Protein AF-A0A7S0NSN0-F1 (afdb_monomer_lite)

Sequence (249 aa):
QALAGVMRSRCTTFVLLLLLPIRAASKHAHNNSKVYLTFETCGGLTNQRIAIVQGLMAASVMHVTAVLPQLNLNGVQRPQEDYREDRSSLVGFSTFYEREAVGAELALLGVHVASVDEERRLGTYPRQPIVIRGKQRSSRWYKQIVAQSLENRSSSPAEAKQPLVLAADCAFLALDMRGDPRLRELFWKVDGTLSSVAPSIREQAAEAVSRLAELSRARGVADGHFNALHVRVESDWVEHCRKWEGGPP

Foldseek 3Di:
DDDDDDDDDDDDDPPPPPPDPPPPPPPPPPLPAAEEEEEEAAAFPVLRLLLQLLSLLLCQLQLHAYEGYWDALARQFDVVVVRDTDRPRTDDPLQWADVVQLQVLCVVVVRHYDDPVRVVVVVPDDEDEDEQPPDADESVVSNVVSVVQLVPQDPPPVSSRHHHYYYYYGSRNRHDCPPPVVSVVSSVSSSVSRVRTHPVVVVVVVVVLVVQLVVCCVVVVDNSDDPDDDDGSHVVVVVVVVVVVPDDD

Secondary structure (DSSP, 8-state):
----------------------------------EEEEEE--SSHHHHHHHHHHHHHHHHHHT-EEEPPPEETT--EEGGGTTEE--TTEE-GGGTB-HHHHHHHHHHTT--B--HHHHHHHTTSPEEEE--TT--B-HHHHHHHHHHHHHTS-S-HHHHTSPEEEEEEE-TT-B--TT-HHHHHHHHHHHHHTT-B-HHHHHHHHHHHHHHHHHHHHHTSSSS--S-------HHHHHHHHHHHTS--

Radius of gyration: 26.72 Å; chains: 1; bounding box: 58×83×83 Å

Organism: NCBI:txid127549

pLDDT: mean 85.29, std 18.41, range [31.28, 98.69]

Structure (mmCIF, N/CA/C/O backbone):
data_AF-A0A7S0NSN0-F1
#
_entry.id   AF-A0A7S0NSN0-F1
#
loop_
_atom_site.group_PDB
_atom_site.id
_atom_site.type_symbol
_atom_site.label_atom_id
_atom_site.label_alt_id
_atom_site.label_comp_id
_atom_site.label_asym_id
_atom_site.label_entity_id
_atom_site.label_seq_id
_atom_site.pdbx_PDB_ins_code
_atom_site.Cartn_x
_atom_site.Cartn_y
_atom_site.Cartn_z
_atom_site.occupancy
_atom_site.B_iso_or_equiv
_atom_site.auth_seq_id
_atom_site.auth_comp_id
_atom_site.auth_asym_id
_atom_site.auth_atom_id
_atom_site.pdbx_PDB_model_num
ATOM 1 N N . GLN A 1 1 ? 9.034 -67.431 33.801 1.00 44.72 1 GLN A N 1
ATOM 2 C CA . GLN A 1 1 ? 9.271 -66.375 34.805 1.00 44.72 1 GLN A CA 1
ATOM 3 C C . GLN A 1 1 ? 8.199 -65.317 34.616 1.00 44.72 1 GLN A C 1
ATOM 5 O O . GLN A 1 1 ? 8.302 -64.482 33.731 1.00 44.72 1 GLN A O 1
ATOM 10 N N . ALA A 1 2 ? 7.112 -65.458 35.366 1.00 44.50 2 ALA A N 1
ATOM 11 C CA . ALA A 1 2 ? 6.100 -64.427 35.534 1.00 44.50 2 ALA A CA 1
ATOM 12 C C . ALA A 1 2 ? 6.440 -63.651 36.808 1.00 44.50 2 ALA A C 1
ATOM 14 O O . ALA A 1 2 ? 7.004 -64.253 37.719 1.00 44.50 2 ALA A O 1
ATOM 15 N N . LEU A 1 3 ? 6.064 -62.376 36.877 1.00 40.94 3 LEU A N 1
ATOM 16 C CA . LEU A 1 3 ? 5.457 -61.775 38.066 1.00 40.94 3 LEU A CA 1
ATOM 17 C C . LEU A 1 3 ? 4.902 -60.394 37.703 1.00 40.94 3 LEU A C 1
ATOM 19 O O . LEU A 1 3 ? 5.629 -59.468 37.354 1.00 40.94 3 LEU A O 1
ATOM 23 N N . ALA A 1 4 ? 3.579 -60.298 37.789 1.00 41.59 4 ALA A N 1
ATOM 24 C CA . ALA A 1 4 ? 2.854 -59.050 37.903 1.00 41.59 4 ALA A CA 1
ATOM 25 C C . ALA A 1 4 ? 3.203 -58.383 39.245 1.00 41.59 4 ALA A C 1
ATOM 27 O O . ALA A 1 4 ? 3.246 -59.052 40.277 1.00 41.59 4 ALA A O 1
ATOM 28 N N . GLY A 1 5 ? 3.421 -57.068 39.228 1.00 33.84 5 GLY A N 1
ATOM 29 C CA . GLY A 1 5 ? 3.666 -56.254 40.415 1.00 33.84 5 GLY A CA 1
ATOM 30 C C . GLY A 1 5 ? 2.680 -55.095 40.478 1.00 33.84 5 GLY A C 1
ATOM 31 O O . GLY A 1 5 ? 2.814 -54.111 39.759 1.00 33.84 5 GLY A O 1
ATOM 32 N N . VAL A 1 6 ? 1.681 -55.232 41.346 1.00 41.53 6 VAL A N 1
ATOM 33 C CA . VAL A 1 6 ? 0.768 -54.167 41.766 1.00 41.53 6 VAL A CA 1
ATOM 34 C C . VAL A 1 6 ? 1.522 -53.236 42.717 1.00 41.53 6 VAL A C 1
ATOM 36 O O . VAL A 1 6 ? 1.954 -53.677 43.778 1.00 41.53 6 VAL A O 1
ATOM 39 N N . MET A 1 7 ? 1.611 -51.943 42.397 1.00 31.28 7 MET A N 1
ATOM 40 C CA . MET A 1 7 ? 1.871 -50.899 43.393 1.00 31.28 7 MET A CA 1
ATOM 41 C C . MET A 1 7 ? 0.627 -50.030 43.552 1.00 31.28 7 MET A C 1
ATOM 43 O O . MET A 1 7 ? 0.244 -49.270 42.666 1.00 31.28 7 MET A O 1
ATOM 47 N N . ARG A 1 8 ? -0.004 -50.153 44.722 1.00 39.78 8 ARG A N 1
ATOM 48 C CA . ARG A 1 8 ? -0.932 -49.160 45.261 1.00 39.78 8 ARG A CA 1
ATOM 49 C C . ARG A 1 8 ? -0.105 -48.112 46.002 1.00 39.78 8 ARG A C 1
ATOM 51 O O . ARG A 1 8 ? 0.614 -48.470 46.928 1.00 39.78 8 ARG A O 1
ATOM 58 N N . SER A 1 9 ? -0.285 -46.837 45.673 1.00 38.31 9 SER A N 1
ATOM 59 C CA . SER A 1 9 ? 0.009 -45.745 46.602 1.00 38.31 9 SER A CA 1
ATOM 60 C C . SER A 1 9 ? -1.194 -44.813 46.675 1.00 38.31 9 SER A C 1
ATOM 62 O O . SER A 1 9 ? -1.677 -44.298 45.668 1.00 38.31 9 SER A O 1
ATOM 64 N N . ARG A 1 10 ? -1.713 -44.678 47.895 1.00 45.38 10 ARG A N 1
ATOM 65 C CA . ARG A 1 10 ? -2.789 -43.772 48.284 1.00 45.38 10 ARG A CA 1
ATOM 66 C C . ARG A 1 10 ? -2.165 -42.403 48.547 1.00 45.38 10 ARG A C 1
ATOM 68 O O . ARG A 1 10 ? -1.729 -42.145 49.662 1.00 45.38 10 ARG A O 1
ATOM 75 N N . CYS A 1 11 ? -2.152 -41.535 47.542 1.00 32.41 11 CYS A N 1
ATOM 76 C CA . CYS A 1 11 ? -2.016 -40.099 47.764 1.00 32.41 11 CYS A CA 1
ATOM 77 C C . CYS A 1 11 ? -3.374 -39.448 47.527 1.00 32.41 11 CYS A C 1
ATOM 79 O O . CYS A 1 11 ? -3.850 -39.326 46.403 1.00 32.41 11 CYS A O 1
ATOM 81 N N . THR A 1 12 ? -4.000 -39.082 48.637 1.00 38.44 12 THR A N 1
ATOM 82 C CA . THR A 1 12 ? -5.187 -38.245 48.750 1.00 38.44 12 THR A CA 1
ATOM 83 C C . THR A 1 12 ? -4.982 -36.949 47.965 1.00 38.44 12 THR A C 1
ATOM 85 O O . THR A 1 12 ? -4.299 -36.036 48.423 1.00 38.44 12 THR A O 1
ATOM 88 N N . THR A 1 13 ? -5.556 -36.853 46.769 1.00 36.34 13 THR A N 1
ATOM 89 C CA . THR A 1 13 ? -5.660 -35.582 46.051 1.00 36.34 13 THR A CA 1
ATOM 90 C C . THR A 1 13 ? -6.786 -34.775 46.689 1.00 36.34 13 THR A C 1
ATOM 92 O O . THR A 1 13 ? -7.963 -35.043 46.463 1.00 36.34 13 THR A O 1
ATOM 95 N N . PHE A 1 14 ? -6.427 -33.787 47.508 1.00 31.94 14 PHE A N 1
ATOM 96 C CA . PHE A 1 14 ? -7.332 -32.696 47.850 1.00 31.94 14 PHE A CA 1
ATOM 97 C C . PHE A 1 14 ? -7.618 -31.904 46.569 1.00 31.94 14 PHE A C 1
ATOM 99 O O . PHE A 1 14 ? -6.788 -31.124 46.106 1.00 31.94 14 PHE A O 1
ATOM 106 N N . VAL A 1 15 ? -8.792 -32.117 45.976 1.00 37.25 15 VAL A N 1
ATOM 107 C CA . VAL A 1 15 ? -9.339 -31.217 44.957 1.00 37.25 15 VAL A CA 1
ATOM 108 C C . VAL A 1 15 ? -9.882 -30.000 45.699 1.00 37.25 15 VAL A C 1
ATOM 110 O O . VAL A 1 15 ? -11.030 -29.974 46.138 1.00 37.25 15 VAL A O 1
ATOM 113 N N . LEU A 1 16 ? -9.027 -28.997 45.888 1.00 34.97 16 LEU A N 1
ATOM 114 C CA . LEU A 1 16 ? -9.455 -27.673 46.315 1.00 34.97 16 LEU A CA 1
ATOM 115 C C . LEU A 1 16 ? -10.151 -27.011 45.115 1.00 34.97 16 LEU A C 1
ATOM 117 O O . LEU A 1 16 ? -9.515 -26.372 44.278 1.00 34.97 16 LEU A O 1
ATOM 121 N N . LEU A 1 17 ? -11.465 -27.212 45.007 1.00 38.28 17 LEU A N 1
ATOM 122 C CA . LEU A 1 17 ? -12.347 -26.418 44.153 1.00 38.28 17 LEU A CA 1
ATOM 123 C C . LEU A 1 17 ? -12.369 -24.989 44.709 1.00 38.28 17 LEU A C 1
ATOM 125 O O . LEU A 1 17 ? -13.238 -24.613 45.493 1.00 38.28 17 LEU A O 1
ATOM 129 N N . LEU A 1 18 ? -11.373 -24.192 44.323 1.00 40.16 18 LEU A N 1
ATOM 130 C CA . LEU A 1 18 ? -11.449 -22.744 44.430 1.00 40.16 18 LEU A CA 1
ATOM 131 C C . LEU A 1 18 ? -12.596 -22.297 43.523 1.00 40.16 18 LEU A C 1
ATOM 133 O O . LEU A 1 18 ? -12.444 -22.184 42.307 1.00 40.16 18 LEU A O 1
ATOM 137 N N . LEU A 1 19 ? -13.753 -22.066 44.142 1.00 43.38 19 LEU A N 1
ATOM 138 C CA . LEU A 1 19 ? -14.844 -21.264 43.607 1.00 43.38 19 LEU A CA 1
ATOM 139 C C . LEU A 1 19 ? -14.322 -19.835 43.424 1.00 43.38 19 LEU A C 1
ATOM 141 O O . LEU A 1 19 ? -14.598 -18.936 44.215 1.00 43.38 19 LEU A O 1
ATOM 145 N N . LEU A 1 20 ? -13.506 -19.631 42.391 1.00 44.28 20 LEU A N 1
ATOM 146 C CA . LEU A 1 20 ? -13.263 -18.300 41.867 1.00 44.28 20 LEU A CA 1
ATOM 147 C C . LEU A 1 20 ? -14.630 -17.749 41.453 1.00 44.28 20 LEU A C 1
ATOM 149 O O . LEU A 1 20 ? -15.397 -18.476 40.812 1.00 44.28 20 LEU A O 1
ATOM 153 N N . PRO A 1 21 ? -14.967 -16.499 41.814 1.00 43.16 21 PRO A N 1
ATOM 154 C CA . PRO A 1 21 ? -16.195 -15.891 41.348 1.00 43.16 21 PRO A CA 1
ATOM 155 C C . PRO A 1 21 ? -16.172 -15.958 39.827 1.00 43.16 21 PRO A C 1
ATOM 157 O O . PRO A 1 21 ? -15.306 -15.366 39.177 1.00 43.16 21 PRO A O 1
ATOM 160 N N . ILE A 1 22 ? -17.111 -16.724 39.272 1.00 46.19 22 ILE A N 1
ATOM 161 C CA . ILE A 1 22 ? -17.448 -16.695 37.859 1.00 46.19 22 ILE A CA 1
ATOM 162 C C . ILE A 1 22 ? -17.851 -15.245 37.616 1.00 46.19 22 ILE A C 1
ATOM 164 O O . ILE A 1 22 ? -18.975 -14.846 37.916 1.00 46.19 22 ILE A O 1
ATOM 168 N N . ARG A 1 23 ? -16.901 -14.419 37.159 1.00 48.41 23 ARG A N 1
ATOM 169 C CA . ARG A 1 23 ? -17.218 -13.111 36.599 1.00 48.41 23 ARG A CA 1
ATOM 170 C C . ARG A 1 23 ? -18.197 -13.430 35.491 1.00 48.41 23 ARG A C 1
ATOM 172 O O . ARG A 1 23 ? -17.809 -14.048 34.501 1.00 48.41 23 ARG A O 1
ATOM 179 N N . ALA A 1 24 ? -19.467 -13.101 35.721 1.00 46.38 24 ALA A N 1
ATOM 180 C CA . ALA A 1 24 ? -20.498 -13.182 34.714 1.00 46.38 24 ALA A CA 1
ATOM 181 C C . ALA A 1 24 ? -19.900 -12.548 33.462 1.00 46.38 24 ALA A C 1
ATOM 183 O O . ALA A 1 24 ? -19.530 -11.372 33.486 1.00 46.38 24 ALA A O 1
ATOM 184 N N . ALA A 1 25 ? -19.691 -13.365 32.429 1.00 48.38 25 ALA A N 1
ATOM 185 C CA . ALA A 1 25 ? -19.276 -12.887 31.131 1.00 48.38 25 ALA A CA 1
ATOM 186 C C . ALA A 1 25 ? -20.368 -11.911 30.715 1.00 48.38 25 ALA A C 1
ATOM 188 O O . ALA A 1 25 ? -21.471 -12.320 30.345 1.00 48.38 25 ALA A O 1
ATOM 189 N N . SER A 1 26 ? -20.093 -10.621 30.918 1.00 45.88 26 SER A N 1
ATOM 190 C CA . SER A 1 26 ? -20.932 -9.540 30.448 1.00 45.88 26 SER A CA 1
ATOM 191 C C . SER A 1 26 ? -21.201 -9.869 28.993 1.00 45.88 26 SER A C 1
ATOM 193 O O . SER A 1 26 ? -20.262 -9.984 28.201 1.00 45.88 26 SER A O 1
ATOM 195 N N . LYS A 1 27 ? -22.469 -10.134 28.664 1.00 46.06 27 LYS A N 1
ATOM 196 C CA . LYS A 1 27 ? -22.932 -10.199 27.284 1.00 46.06 27 LYS A CA 1
ATOM 197 C C . LYS A 1 27 ? -22.717 -8.795 26.739 1.00 46.06 27 LYS A C 1
ATOM 199 O O . LYS A 1 27 ? -23.628 -7.973 26.764 1.00 46.06 27 LYS A O 1
ATOM 204 N N . HIS A 1 28 ? -21.484 -8.500 26.333 1.00 47.22 28 HIS A N 1
ATOM 205 C CA . HIS A 1 28 ? -21.154 -7.318 25.576 1.00 47.22 28 HIS A CA 1
ATOM 206 C C . HIS A 1 28 ? -22.020 -7.418 24.335 1.00 47.22 28 HIS A C 1
ATOM 208 O O . HIS A 1 28 ? -21.770 -8.252 23.465 1.00 47.22 28 HIS A O 1
ATOM 214 N N . ALA A 1 29 ? -23.097 -6.630 24.315 1.00 47.97 29 ALA A N 1
ATOM 215 C CA . ALA A 1 29 ? -23.833 -6.344 23.105 1.00 47.97 29 ALA A CA 1
ATOM 216 C C . ALA A 1 29 ? -22.767 -6.051 22.055 1.00 47.97 29 ALA A C 1
ATOM 218 O O . ALA A 1 29 ? -21.954 -5.145 22.251 1.00 47.97 29 ALA A O 1
ATOM 219 N N . HIS A 1 30 ? -22.675 -6.925 21.052 1.00 48.41 30 HIS A N 1
ATOM 220 C CA . HIS A 1 30 ? -21.640 -6.863 20.038 1.00 48.41 30 HIS A CA 1
ATOM 221 C C . HIS A 1 30 ? -21.883 -5.552 19.299 1.00 48.41 30 HIS A C 1
ATOM 223 O O . HIS A 1 30 ? -22.789 -5.429 18.477 1.00 48.41 30 HIS A O 1
ATOM 229 N N . ASN A 1 31 ? -21.182 -4.513 19.740 1.00 55.81 31 ASN A N 1
ATOM 230 C CA . ASN A 1 31 ? -21.326 -3.188 19.197 1.00 55.81 31 ASN A CA 1
ATOM 231 C C . ASN A 1 31 ? -20.727 -3.295 17.796 1.00 55.81 31 ASN A C 1
ATOM 233 O O . ASN A 1 31 ? -19.522 -3.490 17.660 1.00 55.81 31 ASN A O 1
ATOM 237 N N . ASN A 1 32 ? -21.580 -3.269 16.769 1.00 68.75 32 ASN A N 1
ATOM 238 C CA . ASN A 1 32 ? -21.234 -3.461 15.352 1.00 68.75 32 ASN A CA 1
ATOM 239 C C . ASN A 1 32 ? -20.363 -2.320 14.782 1.00 68.75 32 ASN A C 1
ATOM 241 O O . ASN A 1 32 ? -20.400 -2.021 13.586 1.00 68.75 32 ASN A O 1
ATOM 245 N N . SER A 1 33 ? -19.609 -1.628 15.629 1.00 80.88 33 SER A N 1
ATOM 246 C CA . SER A 1 33 ? -18.742 -0.529 15.248 1.00 80.88 33 SER A CA 1
ATOM 247 C C . SER A 1 33 ? -17.609 -1.086 14.396 1.00 80.88 33 SER A C 1
ATOM 249 O O . SER A 1 33 ? -16.730 -1.797 14.881 1.00 80.88 33 SER A O 1
ATOM 251 N N . LYS A 1 34 ? -17.639 -0.764 13.102 1.00 95.00 34 LYS A N 1
ATOM 252 C CA . LYS A 1 34 ? -16.575 -1.135 12.171 1.00 95.00 34 LYS A CA 1
ATOM 253 C C . LYS A 1 34 ? -15.244 -0.529 12.627 1.00 95.00 34 LYS A C 1
ATOM 255 O O . LYS A 1 34 ? -15.184 0.647 13.000 1.00 95.00 34 LYS A O 1
ATOM 260 N N . VAL A 1 35 ? -14.184 -1.326 12.553 1.00 97.19 35 VAL A N 1
ATOM 261 C CA . VAL A 1 35 ? -12.809 -0.887 12.803 1.00 97.19 35 VAL A CA 1
ATOM 262 C C . VAL A 1 35 ? -12.065 -0.845 11.474 1.00 97.19 35 VAL A C 1
ATOM 264 O O . VAL A 1 35 ? -12.181 -1.768 10.663 1.00 97.19 35 VAL A O 1
ATOM 267 N N . TYR A 1 36 ? -11.302 0.223 11.269 1.00 98.38 36 TYR A N 1
ATOM 268 C CA . TYR A 1 36 ? -10.496 0.446 10.080 1.00 98.38 36 TYR A CA 1
ATOM 269 C C . TYR A 1 36 ? -9.025 0.613 10.445 1.00 98.38 36 TYR A C 1
ATOM 271 O O . TYR A 1 36 ? -8.704 1.185 11.488 1.00 98.38 36 TYR A O 1
ATOM 279 N N . LEU A 1 37 ? -8.145 0.153 9.559 1.00 98.56 37 LEU A N 1
ATOM 280 C CA . LEU A 1 37 ? -6.712 0.412 9.611 1.00 98.56 37 LEU A CA 1
ATOM 281 C C . LEU A 1 37 ? -6.311 1.258 8.401 1.00 98.56 37 LEU A C 1
ATOM 283 O O . LEU A 1 37 ? -6.381 0.788 7.267 1.00 98.56 37 LEU A O 1
ATOM 287 N N . THR A 1 38 ? -5.858 2.484 8.645 1.00 98.44 38 THR A N 1
ATOM 288 C CA . THR A 1 38 ? -5.088 3.264 7.668 1.00 98.44 38 THR A CA 1
ATOM 289 C C . THR A 1 38 ? -3.607 3.079 7.975 1.00 98.44 38 THR A C 1
ATOM 291 O O . THR A 1 38 ? -3.239 3.013 9.147 1.00 98.44 38 THR A O 1
ATOM 294 N N . PHE A 1 39 ? -2.752 3.044 6.963 1.00 98.31 39 PHE A N 1
ATOM 295 C CA . PHE A 1 39 ? -1.305 2.969 7.151 1.00 98.31 39 PHE A CA 1
ATOM 296 C C . PHE A 1 39 ? -0.583 3.751 6.057 1.00 98.31 39 PHE A C 1
ATOM 298 O O . PHE A 1 39 ? -1.154 4.020 4.999 1.00 98.31 39 PHE A O 1
ATOM 305 N N . GLU A 1 40 ? 0.662 4.132 6.311 1.00 96.94 40 GLU A N 1
ATOM 306 C CA . GLU A 1 40 ? 1.493 4.829 5.334 1.00 96.94 40 GLU A CA 1
ATOM 307 C C . GLU A 1 40 ? 2.436 3.862 4.608 1.00 96.94 40 GLU A C 1
ATOM 309 O O . GLU A 1 40 ? 2.791 2.787 5.105 1.00 96.94 40 GLU A O 1
ATOM 314 N N . THR A 1 41 ? 2.893 4.278 3.430 1.00 96.56 41 THR A N 1
ATOM 315 C CA . THR A 1 41 ? 4.059 3.707 2.756 1.00 96.56 41 THR A CA 1
ATOM 316 C C . THR A 1 41 ? 5.275 4.616 2.944 1.00 96.56 41 THR A C 1
ATOM 318 O O . THR A 1 41 ? 5.138 5.815 3.222 1.00 96.56 41 THR A O 1
ATOM 321 N N . CYS A 1 42 ? 6.467 4.033 2.813 1.00 94.50 42 CYS A N 1
ATOM 322 C CA . CYS A 1 42 ? 7.743 4.732 2.896 1.00 94.50 42 CYS A CA 1
ATOM 323 C C . CYS A 1 42 ? 8.778 4.087 1.959 1.00 94.50 42 CYS A C 1
ATOM 325 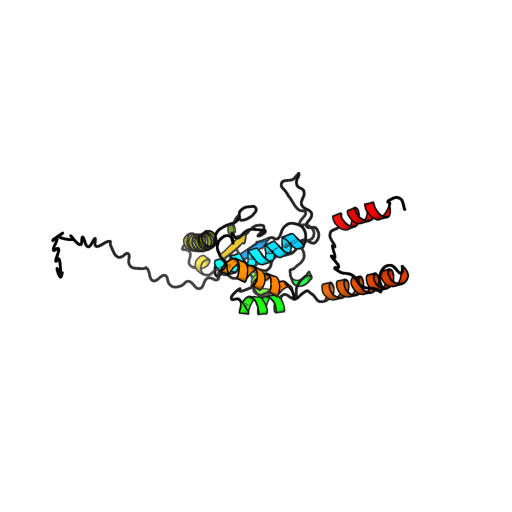O O . CYS A 1 42 ? 8.678 2.901 1.623 1.00 94.50 42 CYS A O 1
ATOM 327 N N . GLY A 1 43 ? 9.767 4.872 1.550 1.00 92.44 43 GLY A N 1
ATOM 328 C CA . GLY A 1 43 ? 10.866 4.504 0.667 1.00 92.44 43 GLY A CA 1
ATOM 329 C C . GLY A 1 43 ? 10.488 4.469 -0.814 1.00 92.44 43 GLY A C 1
ATOM 330 O O . GLY A 1 43 ? 9.396 4.870 -1.219 1.00 92.44 43 GLY A O 1
ATOM 331 N N . GLY A 1 44 ? 11.404 3.951 -1.638 1.00 91.25 44 GLY A N 1
ATOM 332 C CA . GLY A 1 44 ? 11.159 3.708 -3.065 1.00 91.25 44 GLY A CA 1
ATOM 333 C C . GLY A 1 44 ? 10.030 2.698 -3.308 1.00 91.25 44 GLY A C 1
ATOM 334 O O . GLY A 1 44 ? 9.566 2.031 -2.379 1.00 91.25 44 GLY A O 1
ATOM 335 N N . LEU A 1 45 ? 9.593 2.550 -4.562 1.00 91.06 45 LEU A N 1
ATOM 336 C CA . LEU A 1 45 ? 8.384 1.779 -4.903 1.00 91.06 45 LEU A CA 1
ATOM 337 C C . LEU A 1 45 ? 8.398 0.335 -4.376 1.00 91.06 45 LEU A C 1
ATOM 339 O O . LEU A 1 45 ? 7.376 -0.152 -3.892 1.00 91.06 45 LEU A O 1
ATOM 343 N N . THR A 1 46 ? 9.555 -0.329 -4.380 1.00 92.00 46 THR A N 1
ATOM 344 C CA . THR A 1 46 ? 9.715 -1.675 -3.805 1.00 92.00 46 THR A CA 1
ATOM 345 C C . THR A 1 46 ? 9.412 -1.707 -2.304 1.00 92.00 46 THR A C 1
ATOM 347 O O . THR A 1 46 ? 8.690 -2.589 -1.835 1.00 92.00 46 THR A O 1
ATOM 350 N N . ASN A 1 47 ? 9.904 -0.726 -1.542 1.00 94.56 47 ASN A N 1
ATOM 351 C CA . ASN A 1 47 ? 9.626 -0.629 -0.107 1.00 94.56 47 ASN A CA 1
ATOM 352 C C . ASN A 1 47 ? 8.152 -0.299 0.143 1.00 94.56 47 ASN A C 1
ATOM 354 O O . ASN A 1 47 ? 7.538 -0.873 1.043 1.00 94.56 47 ASN A O 1
ATOM 358 N N . GLN A 1 48 ? 7.554 0.550 -0.695 1.00 95.88 48 GLN A N 1
ATOM 359 C CA . GLN A 1 48 ? 6.127 0.854 -0.612 1.00 95.88 48 GLN A CA 1
ATOM 360 C C . GLN A 1 48 ? 5.257 -0.370 -0.905 1.00 95.88 48 GLN A C 1
ATOM 362 O O . GLN A 1 48 ? 4.281 -0.588 -0.193 1.00 95.88 48 GLN A O 1
ATOM 367 N N . ARG A 1 49 ?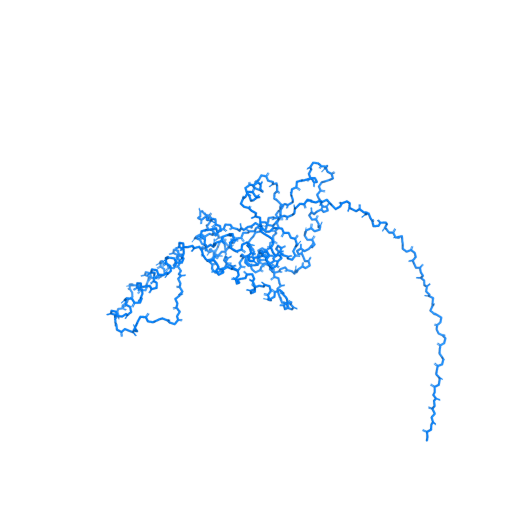 5.626 -1.215 -1.878 1.00 96.94 49 ARG A N 1
ATOM 368 C CA . ARG A 1 49 ? 4.946 -2.497 -2.134 1.00 96.94 49 ARG A CA 1
ATOM 369 C C . ARG A 1 49 ? 5.016 -3.413 -0.914 1.00 96.94 49 ARG A C 1
ATOM 371 O O . ARG A 1 49 ? 3.986 -3.921 -0.480 1.00 96.94 49 ARG A O 1
ATOM 378 N N . ILE A 1 50 ? 6.191 -3.556 -0.298 1.00 97.31 50 ILE A N 1
ATOM 379 C CA . ILE A 1 50 ? 6.341 -4.332 0.946 1.00 97.31 50 ILE A CA 1
ATOM 380 C C . ILE A 1 50 ? 5.479 -3.735 2.068 1.00 97.31 50 ILE A C 1
ATOM 382 O O . ILE A 1 50 ? 4.834 -4.485 2.799 1.00 97.31 50 ILE A O 1
ATOM 386 N N . ALA A 1 51 ? 5.425 -2.406 2.197 1.00 97.75 51 ALA A N 1
ATOM 387 C CA . ALA A 1 51 ? 4.568 -1.733 3.171 1.00 97.75 51 ALA A CA 1
ATOM 388 C C . ALA A 1 51 ? 3.073 -1.986 2.904 1.00 97.75 51 ALA A C 1
ATOM 390 O O . ALA A 1 51 ? 2.338 -2.250 3.851 1.00 97.75 51 ALA A O 1
ATOM 391 N N . ILE A 1 52 ? 2.628 -1.983 1.641 1.00 98.50 52 ILE A N 1
ATOM 392 C CA . ILE A 1 52 ? 1.257 -2.355 1.251 1.00 98.50 52 ILE A CA 1
ATOM 393 C C . ILE A 1 52 ? 0.944 -3.778 1.705 1.00 98.50 52 ILE A C 1
ATOM 395 O O . ILE A 1 52 ? -0.031 -3.984 2.426 1.00 98.50 52 ILE A O 1
ATOM 399 N N . VAL A 1 53 ? 1.792 -4.744 1.345 1.00 98.56 53 VAL A N 1
ATOM 400 C CA . VAL A 1 53 ? 1.594 -6.153 1.712 1.00 98.56 53 VAL A CA 1
ATOM 401 C C . VAL A 1 53 ? 1.513 -6.309 3.232 1.00 98.56 53 VAL A C 1
ATOM 403 O O . VAL A 1 53 ? 0.557 -6.878 3.754 1.00 98.56 53 VAL A O 1
ATOM 406 N N . GLN A 1 54 ? 2.472 -5.746 3.964 1.00 98.25 54 GLN A N 1
ATOM 407 C CA . GLN A 1 54 ? 2.538 -5.837 5.424 1.00 98.25 54 GLN A CA 1
ATOM 408 C C . GLN A 1 54 ? 1.368 -5.121 6.121 1.00 98.25 54 GLN A C 1
ATOM 410 O O . GLN A 1 54 ? 0.832 -5.644 7.098 1.00 98.25 54 GLN A O 1
ATOM 415 N N . GLY A 1 55 ? 0.928 -3.966 5.614 1.00 98.38 55 GLY A N 1
ATOM 416 C CA . GLY A 1 55 ? -0.231 -3.239 6.137 1.00 98.38 55 GLY A CA 1
ATOM 417 C C . GLY A 1 55 ? -1.544 -4.000 5.933 1.00 98.38 55 GLY A C 1
ATOM 418 O O . GLY A 1 55 ? -2.353 -4.105 6.857 1.00 98.38 55 GLY A O 1
ATOM 419 N N . LEU A 1 56 ? -1.723 -4.622 4.764 1.00 98.69 56 LEU A N 1
ATOM 420 C CA . LEU A 1 56 ? -2.862 -5.501 4.474 1.00 98.69 56 LEU A CA 1
ATOM 421 C C . LEU A 1 56 ? -2.859 -6.760 5.352 1.00 98.69 56 LEU A C 1
ATOM 423 O O . LEU A 1 56 ? -3.896 -7.153 5.890 1.00 98.69 56 LEU A O 1
ATOM 427 N N . MET A 1 57 ? -1.689 -7.364 5.564 1.00 98.56 57 MET A N 1
ATOM 428 C CA . MET A 1 57 ? -1.539 -8.486 6.492 1.00 98.56 57 MET A CA 1
ATOM 429 C C . MET A 1 57 ? -1.855 -8.085 7.936 1.00 98.56 57 MET A C 1
ATOM 431 O O . MET A 1 57 ? -2.535 -8.833 8.640 1.00 98.56 57 MET A O 1
ATOM 435 N N . ALA A 1 58 ? -1.400 -6.911 8.384 1.00 98.25 58 ALA A N 1
ATOM 436 C CA . ALA A 1 58 ? -1.727 -6.391 9.707 1.00 98.25 58 ALA A CA 1
ATOM 437 C C . ALA A 1 58 ? -3.246 -6.223 9.869 1.00 98.25 58 ALA A C 1
ATOM 439 O O . ALA A 1 58 ? -3.804 -6.714 10.851 1.00 98.25 58 ALA A O 1
ATOM 440 N N . ALA A 1 59 ? -3.932 -5.642 8.877 1.00 98.44 59 ALA A N 1
ATOM 441 C CA . ALA A 1 59 ? -5.393 -5.529 8.884 1.00 98.44 59 ALA A CA 1
ATOM 442 C C . ALA A 1 59 ? -6.088 -6.900 8.983 1.00 98.44 59 ALA A C 1
ATOM 444 O O . ALA A 1 59 ? -7.014 -7.070 9.780 1.00 98.44 59 ALA A O 1
ATOM 445 N N . SER A 1 60 ? -5.594 -7.897 8.241 1.00 98.12 60 SER A N 1
ATOM 446 C CA . SER A 1 60 ? -6.090 -9.279 8.298 1.00 98.12 60 SER A CA 1
ATOM 447 C C . SER A 1 60 ? -5.937 -9.896 9.693 1.00 98.12 60 SER A C 1
ATOM 449 O O . SER A 1 60 ? -6.898 -10.416 10.258 1.00 98.12 60 SER A O 1
ATOM 451 N N . VAL A 1 61 ? -4.752 -9.771 10.301 1.00 97.94 61 VAL A N 1
ATOM 452 C CA . VAL A 1 61 ? -4.461 -10.269 11.658 1.00 97.94 61 VAL A CA 1
ATOM 453 C C . VAL A 1 61 ? -5.328 -9.592 12.724 1.00 97.94 61 VAL A C 1
ATOM 455 O O . VAL A 1 61 ? -5.701 -10.224 13.718 1.00 97.94 61 VAL A O 1
ATOM 458 N N . MET A 1 62 ? -5.627 -8.309 12.525 1.00 97.50 62 MET A N 1
ATOM 459 C CA . MET A 1 62 ? -6.491 -7.500 13.384 1.00 97.50 62 MET A CA 1
ATOM 460 C C . MET A 1 62 ? -7.983 -7.796 13.176 1.00 97.50 62 MET A C 1
ATOM 462 O O . MET A 1 62 ? -8.781 -7.411 14.027 1.00 97.50 62 MET A O 1
ATOM 466 N N . HIS A 1 63 ? -8.355 -8.477 12.085 1.00 97.19 63 HIS A N 1
ATOM 467 C CA . HIS A 1 63 ? -9.736 -8.642 11.622 1.00 97.19 63 HIS A CA 1
ATOM 468 C C . HIS A 1 63 ? -10.459 -7.298 11.422 1.00 97.19 63 HIS A C 1
ATOM 470 O O . HIS A 1 63 ? -11.602 -7.117 11.842 1.00 97.19 63 HIS A O 1
ATOM 476 N N . VAL A 1 64 ? -9.776 -6.339 10.791 1.00 97.81 64 VAL A N 1
ATOM 477 C CA . VAL A 1 64 ? -10.294 -4.987 10.523 1.00 97.81 64 VAL A CA 1
ATOM 478 C C . VAL A 1 64 ? -10.270 -4.684 9.029 1.00 97.81 64 VAL A C 1
ATOM 480 O O . VAL A 1 64 ? -9.622 -5.381 8.250 1.00 97.81 64 VAL A O 1
ATOM 483 N N . THR A 1 65 ? -10.980 -3.636 8.617 1.00 98.44 65 THR A N 1
ATOM 484 C CA . THR A 1 65 ? -11.004 -3.217 7.208 1.00 98.44 65 THR A CA 1
ATOM 485 C C . THR A 1 65 ? -9.804 -2.320 6.908 1.00 98.44 65 THR A C 1
ATOM 487 O O . THR A 1 65 ? -9.616 -1.293 7.559 1.00 98.44 65 THR A O 1
ATOM 490 N N . ALA A 1 66 ? -8.981 -2.683 5.930 1.00 98.56 66 ALA A N 1
ATOM 491 C CA . ALA A 1 66 ? -7.857 -1.862 5.497 1.00 98.56 66 ALA A CA 1
ATOM 492 C C . ALA A 1 66 ? -8.332 -0.689 4.631 1.00 98.56 66 ALA A C 1
ATOM 494 O O . ALA A 1 66 ? -9.212 -0.839 3.786 1.00 98.56 66 ALA A O 1
ATOM 495 N N . VAL A 1 67 ? -7.707 0.470 4.787 1.00 98.44 67 VAL A N 1
ATOM 496 C CA . VAL A 1 67 ? -7.787 1.568 3.821 1.00 98.44 67 VAL A CA 1
ATOM 497 C C . VAL A 1 67 ? -6.502 1.541 3.008 1.00 98.44 67 VAL A C 1
ATOM 499 O O . VAL A 1 67 ? -5.415 1.578 3.586 1.00 98.44 67 VAL A O 1
ATOM 502 N N . LEU A 1 68 ? -6.616 1.436 1.682 1.00 98.38 68 LEU A N 1
ATOM 503 C CA . LEU A 1 68 ? -5.440 1.390 0.813 1.00 98.38 68 LEU A CA 1
ATOM 504 C C . LEU A 1 68 ? -4.663 2.707 0.907 1.00 98.38 68 LEU A C 1
ATOM 506 O O . LEU A 1 68 ? -5.279 3.774 0.916 1.00 98.38 68 LEU A O 1
ATOM 510 N N . PRO A 1 69 ? -3.325 2.654 0.980 1.00 98.06 69 PRO A N 1
ATOM 511 C CA . PRO A 1 69 ? -2.527 3.845 1.186 1.00 98.06 69 PRO A CA 1
ATOM 512 C C . PRO A 1 69 ? -2.405 4.659 -0.103 1.00 98.06 69 PRO A C 1
ATOM 514 O O . PRO A 1 69 ? -2.549 4.153 -1.219 1.00 98.06 69 PRO A O 1
ATOM 517 N N . GLN A 1 70 ? -2.046 5.926 0.062 1.00 97.56 70 GLN A N 1
ATOM 518 C CA . GLN A 1 70 ? -1.431 6.695 -1.013 1.00 97.56 70 GLN A CA 1
ATOM 519 C C . GLN A 1 70 ? 0.018 6.237 -1.213 1.00 97.56 70 GLN A C 1
ATOM 521 O O . GLN A 1 70 ? 0.677 5.818 -0.259 1.00 97.56 70 GLN A O 1
ATOM 526 N N . LEU A 1 71 ? 0.514 6.340 -2.443 1.00 96.62 71 LEU A N 1
ATOM 527 C CA . LEU A 1 71 ? 1.898 6.040 -2.795 1.00 96.62 71 LEU A CA 1
ATOM 528 C C . LEU A 1 71 ? 2.671 7.327 -3.053 1.00 96.62 71 LEU A C 1
ATOM 530 O O . LEU A 1 71 ? 2.124 8.295 -3.571 1.00 96.62 71 LEU A O 1
ATOM 534 N N . ASN A 1 72 ? 3.949 7.331 -2.702 1.00 94.44 72 ASN A N 1
ATOM 535 C CA . ASN A 1 72 ? 4.840 8.455 -2.930 1.00 94.44 72 ASN A CA 1
ATOM 536 C C . ASN A 1 72 ? 5.613 8.255 -4.236 1.00 94.44 72 ASN A C 1
ATOM 538 O O . ASN A 1 72 ? 6.401 7.313 -4.344 1.00 94.44 72 ASN A O 1
ATOM 542 N N . LEU A 1 73 ? 5.421 9.140 -5.216 1.00 91.00 73 LEU A N 1
ATOM 543 C CA . LEU A 1 73 ? 6.206 9.105 -6.456 1.00 91.00 73 LEU A CA 1
ATOM 544 C C . LEU A 1 73 ? 7.681 9.455 -6.217 1.00 91.00 73 LEU A C 1
ATOM 546 O O . LEU A 1 73 ? 8.543 9.032 -6.983 1.00 91.00 73 LEU A O 1
ATOM 550 N N . ASN A 1 74 ? 7.971 10.192 -5.141 1.00 87.81 74 ASN A N 1
ATOM 551 C CA . ASN A 1 74 ? 9.313 10.604 -4.752 1.00 87.81 74 ASN A CA 1
ATOM 552 C C . ASN A 1 74 ? 9.699 10.003 -3.391 1.00 87.81 74 ASN A C 1
ATOM 554 O O . ASN A 1 74 ? 9.885 10.699 -2.396 1.00 87.81 74 ASN A O 1
ATOM 558 N N . GLY A 1 75 ? 9.800 8.675 -3.345 1.00 83.94 75 GLY A N 1
ATOM 559 C CA . GLY A 1 75 ? 10.115 7.901 -2.139 1.00 83.94 75 GLY A CA 1
ATOM 560 C C . GLY A 1 75 ? 11.566 7.989 -1.642 1.00 83.94 75 GLY A C 1
ATOM 561 O O . GLY A 1 75 ? 12.042 7.057 -0.990 1.00 83.94 75 GLY A O 1
ATOM 562 N N . VAL A 1 76 ? 12.303 9.048 -1.983 1.00 87.94 76 VAL A N 1
ATOM 563 C CA . VAL A 1 76 ? 13.713 9.200 -1.603 1.00 87.94 76 VAL A CA 1
ATOM 564 C C . VAL A 1 76 ? 13.815 9.462 -0.101 1.00 87.94 76 VAL A C 1
ATOM 566 O O . VAL A 1 76 ? 13.381 10.498 0.403 1.00 87.94 76 VAL A O 1
ATOM 569 N N . GLN A 1 77 ? 14.424 8.515 0.611 1.00 86.56 77 GLN A N 1
ATOM 570 C CA . GLN A 1 77 ? 14.739 8.634 2.032 1.00 86.56 77 GLN A CA 1
ATOM 571 C C . GLN A 1 77 ? 16.082 9.327 2.223 1.00 86.56 77 GLN A C 1
ATOM 573 O O . GLN A 1 77 ? 17.055 8.987 1.550 1.00 86.56 77 GLN A O 1
ATOM 578 N N . ARG A 1 78 ? 16.153 10.256 3.180 1.00 89.19 78 ARG A N 1
ATOM 579 C CA . ARG A 1 78 ? 17.393 10.948 3.558 1.00 89.19 78 ARG A CA 1
ATOM 580 C C . ARG A 1 78 ? 17.951 10.364 4.858 1.00 89.19 78 ARG A C 1
ATOM 582 O O . ARG A 1 78 ? 17.441 10.702 5.928 1.00 89.19 78 ARG A O 1
ATOM 589 N N . PRO A 1 79 ? 18.992 9.507 4.822 1.00 86.50 79 PRO A N 1
ATOM 590 C CA . PRO A 1 79 ? 19.520 8.864 6.029 1.00 86.50 79 PRO A CA 1
ATOM 591 C C . PRO A 1 79 ? 20.004 9.861 7.090 1.00 86.50 79 PRO A C 1
ATOM 593 O O . PRO A 1 79 ? 19.920 9.584 8.282 1.00 86.50 79 PRO A O 1
ATOM 596 N N . GLN A 1 80 ? 20.478 11.035 6.665 1.00 91.31 80 GLN A N 1
ATOM 597 C CA . GLN A 1 80 ? 20.962 12.103 7.547 1.00 91.31 80 GLN A CA 1
ATOM 598 C C . GLN A 1 80 ? 19.826 12.826 8.287 1.00 91.31 80 GLN A C 1
ATOM 600 O O . GLN A 1 80 ? 20.080 13.531 9.258 1.00 91.31 80 GLN A O 1
ATOM 605 N N . GLU A 1 81 ? 18.580 12.645 7.846 1.00 91.12 81 GLU A N 1
ATOM 606 C CA . GLU A 1 81 ? 17.387 13.273 8.412 1.00 91.12 81 GLU A CA 1
ATOM 607 C C . GLU A 1 81 ? 16.446 12.223 9.025 1.00 91.12 81 GLU A C 1
ATOM 609 O O . GLU A 1 81 ? 15.232 12.322 8.873 1.00 91.12 81 GLU A O 1
ATOM 614 N N . ASP A 1 82 ? 16.986 11.187 9.680 1.00 86.25 82 ASP A N 1
ATOM 615 C CA . ASP A 1 82 ? 16.191 10.090 10.268 1.00 86.25 82 ASP A CA 1
ATOM 616 C C . ASP A 1 82 ? 15.291 9.388 9.229 1.00 86.25 82 ASP A C 1
ATOM 618 O O . ASP A 1 82 ? 14.123 9.078 9.467 1.00 86.25 82 ASP A O 1
ATOM 622 N N . TYR A 1 83 ? 15.830 9.195 8.018 1.00 86.06 83 TYR A N 1
ATOM 623 C CA . TYR A 1 83 ? 15.110 8.620 6.876 1.00 86.06 83 TYR A CA 1
ATOM 624 C C . TYR A 1 83 ? 13.807 9.362 6.536 1.00 86.06 83 TYR A C 1
ATOM 626 O O . TYR A 1 83 ? 12.858 8.762 6.027 1.00 86.06 83 TYR A O 1
ATOM 634 N N . ARG A 1 84 ? 13.745 10.676 6.792 1.00 89.12 84 ARG A N 1
ATOM 635 C CA . ARG A 1 84 ? 12.645 11.520 6.314 1.00 89.12 84 ARG A CA 1
ATOM 636 C C . ARG A 1 84 ? 12.533 11.463 4.794 1.00 89.12 84 ARG A C 1
ATOM 638 O O . ARG A 1 84 ? 13.528 11.356 4.076 1.00 89.12 84 ARG A O 1
ATOM 645 N N . GLU A 1 85 ? 11.293 11.568 4.338 1.00 90.44 85 GLU A N 1
ATOM 646 C CA . GLU A 1 85 ? 10.907 11.552 2.931 1.00 90.44 85 GLU A CA 1
ATOM 647 C C . GLU A 1 85 ? 10.113 12.804 2.608 1.00 90.44 85 GLU A C 1
ATOM 649 O O . GLU A 1 85 ? 9.285 13.250 3.410 1.00 90.44 85 GLU A O 1
ATOM 654 N N . ASP A 1 86 ? 10.326 13.330 1.406 1.00 90.81 86 ASP A N 1
ATOM 655 C CA . ASP A 1 86 ? 9.427 14.324 0.846 1.00 90.81 86 ASP A CA 1
ATOM 656 C C . ASP A 1 86 ? 8.114 13.647 0.433 1.00 90.81 86 ASP A C 1
ATOM 658 O O . ASP A 1 86 ? 8.095 12.780 -0.436 1.00 90.81 86 ASP A O 1
ATOM 662 N N . ARG A 1 87 ? 7.009 14.048 1.065 1.00 92.38 87 ARG A N 1
ATOM 663 C CA . ARG A 1 87 ? 5.654 13.539 0.795 1.00 92.38 87 ARG A CA 1
ATOM 664 C C . ARG A 1 87 ? 4.811 14.533 -0.009 1.00 92.38 87 ARG A C 1
ATOM 666 O O . ARG A 1 87 ? 3.587 14.467 0.027 1.00 92.38 87 ARG A O 1
ATOM 673 N N . SER A 1 88 ? 5.442 15.467 -0.718 1.00 90.94 88 SER A N 1
ATOM 674 C CA . SER A 1 88 ? 4.754 16.428 -1.590 1.00 90.94 88 SER A CA 1
ATOM 675 C C . SER A 1 88 ? 4.066 15.771 -2.795 1.00 90.94 88 SER A C 1
ATOM 677 O O . SER A 1 88 ? 3.110 16.322 -3.333 1.00 90.94 88 SER A O 1
ATOM 679 N N . SER A 1 89 ? 4.526 14.582 -3.202 1.00 92.38 89 SER A N 1
ATOM 680 C CA . SER A 1 89 ? 4.131 13.905 -4.446 1.00 92.38 89 SER A CA 1
ATOM 681 C C . SER A 1 89 ? 3.365 12.602 -4.190 1.00 92.38 89 SER A C 1
ATOM 683 O O . SER A 1 89 ? 3.713 11.539 -4.712 1.00 92.38 89 SER A O 1
ATOM 685 N N . LEU A 1 90 ? 2.330 12.673 -3.349 1.00 95.69 90 LEU A N 1
ATOM 686 C CA . LEU A 1 90 ? 1.456 11.535 -3.065 1.00 95.69 90 LEU A CA 1
ATOM 687 C C . LEU A 1 90 ? 0.406 11.349 -4.164 1.00 95.69 90 LEU A C 1
ATOM 689 O O . LEU A 1 90 ? -0.268 12.293 -4.572 1.00 95.69 90 LEU A O 1
ATOM 693 N N . VAL A 1 91 ? 0.223 10.104 -4.587 1.00 96.25 91 VAL A N 1
ATOM 694 C CA . VAL A 1 91 ? -0.809 9.680 -5.535 1.00 96.25 91 VAL A CA 1
ATOM 695 C C . VAL A 1 91 ? -1.682 8.586 -4.934 1.00 96.25 91 VAL A C 1
ATOM 697 O O . VAL A 1 91 ? -1.291 7.890 -3.996 1.00 96.25 91 VAL A O 1
ATOM 700 N N . GLY A 1 92 ? -2.899 8.436 -5.452 1.00 97.00 92 GLY A N 1
ATOM 701 C CA . GLY A 1 92 ? -3.810 7.388 -5.000 1.00 97.00 92 GLY A CA 1
ATOM 702 C C . GLY A 1 92 ? -3.317 5.987 -5.369 1.00 97.00 92 GLY A C 1
ATOM 703 O O . GLY A 1 92 ? -2.570 5.805 -6.329 1.00 97.00 92 GLY A O 1
ATOM 704 N N . PHE A 1 93 ? -3.803 4.975 -4.648 1.00 97.88 93 PHE A N 1
ATOM 705 C CA . PHE A 1 93 ? -3.516 3.565 -4.938 1.00 97.88 93 PHE A CA 1
ATOM 706 C C . PHE A 1 93 ? -3.774 3.184 -6.405 1.00 97.88 93 PHE A C 1
ATOM 708 O O . PHE A 1 93 ? -2.971 2.488 -7.028 1.00 97.88 93 PHE A O 1
ATOM 715 N N . SER A 1 94 ? -4.860 3.718 -6.976 1.00 97.56 94 SER A N 1
ATOM 716 C CA . SER A 1 94 ? -5.285 3.453 -8.353 1.00 97.56 94 SER A CA 1
ATOM 717 C C . SER A 1 94 ? -4.321 3.958 -9.431 1.00 97.56 94 SER A C 1
ATOM 719 O O . SER A 1 94 ? -4.478 3.609 -10.596 1.00 97.56 94 SER A O 1
ATOM 721 N N . THR A 1 95 ? -3.325 4.775 -9.073 1.00 96.06 95 THR A N 1
ATOM 722 C CA . THR A 1 95 ? -2.270 5.191 -10.005 1.00 96.06 95 THR A CA 1
ATOM 723 C C . THR A 1 95 ? -1.360 4.024 -10.389 1.00 96.06 95 THR A C 1
ATOM 725 O O . THR A 1 95 ? -0.874 3.988 -11.514 1.00 96.06 95 THR A O 1
ATOM 728 N N . PHE A 1 96 ? -1.151 3.062 -9.483 1.00 95.75 96 PHE A N 1
ATOM 729 C CA . PHE A 1 96 ? -0.258 1.921 -9.707 1.00 95.75 96 PHE A CA 1
ATOM 730 C C . PHE A 1 96 ? -0.993 0.595 -9.885 1.00 95.75 96 PHE A C 1
ATOM 732 O O . PHE A 1 96 ? -0.508 -0.275 -10.603 1.00 95.75 96 PHE A O 1
ATOM 739 N N . TYR A 1 97 ? -2.158 0.431 -9.265 1.00 97.56 97 TYR A N 1
ATOM 740 C CA . TYR A 1 97 ? -2.859 -0.849 -9.216 1.00 97.56 97 TYR A CA 1
ATOM 741 C C . TYR A 1 97 ? -4.335 -0.698 -9.571 1.00 97.56 97 TYR A C 1
ATOM 743 O O . TYR A 1 97 ? -4.948 0.339 -9.326 1.00 97.56 97 TYR A O 1
ATOM 751 N N . GLU A 1 98 ? -4.948 -1.753 -10.090 1.00 97.81 98 GLU A N 1
ATOM 752 C CA . GLU A 1 98 ? -6.392 -1.799 -10.307 1.00 97.81 98 GLU A CA 1
ATOM 753 C C . GLU A 1 98 ? -7.116 -2.052 -8.979 1.00 97.81 98 GLU A C 1
ATOM 755 O O . GLU A 1 98 ? -7.321 -3.195 -8.577 1.00 97.81 98 GLU A O 1
ATOM 760 N N . ARG A 1 99 ? -7.497 -0.975 -8.277 1.00 97.38 99 ARG A N 1
ATOM 761 C CA . ARG A 1 99 ? -8.092 -1.032 -6.926 1.00 97.38 99 ARG A CA 1
ATOM 762 C C . ARG A 1 99 ? -9.189 -2.088 -6.774 1.00 97.38 99 ARG A C 1
ATOM 764 O O . ARG A 1 99 ? -9.161 -2.833 -5.802 1.00 97.38 99 ARG A O 1
ATOM 771 N N . GLU A 1 100 ? -10.149 -2.121 -7.694 1.00 97.25 100 GLU A N 1
ATOM 772 C CA . GLU A 1 100 ? -11.300 -3.026 -7.598 1.00 97.25 100 GLU A CA 1
ATOM 773 C C . GLU A 1 100 ? -10.894 -4.490 -7.809 1.00 97.25 100 GLU A C 1
ATOM 775 O O . GLU A 1 100 ? -11.331 -5.355 -7.054 1.00 97.25 100 GLU A O 1
ATOM 780 N N . ALA A 1 101 ? -9.998 -4.768 -8.764 1.00 97.81 101 ALA A N 1
ATOM 781 C CA . ALA A 1 101 ? -9.465 -6.112 -8.989 1.00 97.81 101 ALA A CA 1
ATOM 782 C C . ALA A 1 101 ? -8.661 -6.599 -7.772 1.00 97.81 101 ALA A C 1
ATOM 784 O O . ALA A 1 101 ? -8.932 -7.675 -7.238 1.00 97.81 101 ALA A O 1
ATOM 785 N N . VAL A 1 102 ? -7.753 -5.760 -7.259 1.00 98.25 102 VAL A N 1
ATOM 786 C CA . VAL A 1 102 ? -6.984 -6.046 -6.037 1.00 98.25 102 VAL A CA 1
ATOM 787 C C . VAL A 1 102 ? -7.920 -6.276 -4.846 1.00 98.25 102 VAL A C 1
ATOM 789 O O . VAL A 1 102 ? -7.752 -7.237 -4.101 1.00 98.25 102 VAL A O 1
ATOM 792 N N . GLY A 1 103 ? -8.928 -5.419 -4.663 1.00 98.06 103 GLY A N 1
ATOM 793 C CA . GLY A 1 103 ? -9.908 -5.540 -3.582 1.00 98.06 103 GLY A CA 1
ATOM 794 C C . GLY A 1 103 ? -10.715 -6.839 -3.650 1.00 98.06 103 GLY A C 1
ATOM 795 O O . GLY A 1 103 ? -10.912 -7.487 -2.621 1.00 98.06 103 GLY A O 1
ATOM 796 N N . ALA A 1 104 ? -11.135 -7.248 -4.850 1.00 98.00 104 ALA A N 1
ATOM 797 C CA . ALA A 1 104 ? -11.845 -8.506 -5.068 1.00 98.00 104 ALA A CA 1
ATOM 798 C C . ALA A 1 104 ? -10.965 -9.725 -4.746 1.00 98.00 104 ALA A C 1
ATOM 800 O O . ALA A 1 104 ? -11.409 -10.629 -4.037 1.00 98.00 104 ALA A O 1
ATOM 801 N N . GLU A 1 105 ? -9.708 -9.734 -5.195 1.00 98.38 105 GLU A N 1
ATOM 802 C CA . GLU A 1 105 ? -8.761 -10.813 -4.890 1.00 98.38 105 GLU A CA 1
ATOM 803 C C . GLU A 1 105 ? -8.425 -10.885 -3.393 1.00 98.38 105 GLU A C 1
ATOM 805 O O . GLU A 1 105 ? -8.421 -11.967 -2.803 1.00 98.38 105 GLU A O 1
ATOM 810 N N . LEU A 1 106 ? -8.221 -9.737 -2.740 1.00 98.44 106 LEU A N 1
ATOM 811 C CA . LEU A 1 106 ? -8.000 -9.659 -1.293 1.00 98.44 106 LEU A CA 1
ATOM 812 C C . LEU A 1 106 ? -9.200 -10.185 -0.495 1.00 98.44 106 LEU A C 1
ATOM 814 O O . LEU A 1 106 ? -9.012 -10.882 0.507 1.00 98.44 106 LEU A O 1
ATOM 818 N N . ALA A 1 107 ? -10.427 -9.925 -0.952 1.00 97.94 107 ALA A N 1
ATOM 819 C CA . ALA A 1 107 ? -11.630 -10.431 -0.300 1.00 97.94 107 ALA A CA 1
ATOM 820 C C . ALA A 1 107 ? -11.691 -11.971 -0.300 1.00 97.94 107 ALA A C 1
ATOM 822 O O . ALA A 1 107 ? -12.117 -12.555 0.699 1.00 97.94 107 ALA A O 1
ATOM 823 N N . LEU A 1 108 ? -11.194 -12.638 -1.352 1.00 97.88 108 LEU A N 1
ATOM 824 C CA . LEU A 1 108 ? -11.069 -14.106 -1.398 1.00 97.88 108 LEU A CA 1
ATOM 825 C C . LEU A 1 108 ? -10.084 -14.649 -0.350 1.00 97.88 108 LEU A C 1
ATOM 827 O O . LEU A 1 108 ? -10.196 -15.799 0.075 1.00 97.88 108 LEU A O 1
ATOM 831 N N . LEU A 1 109 ? -9.140 -13.817 0.095 1.00 97.88 109 LEU A N 1
ATOM 832 C CA . LEU A 1 109 ? -8.185 -14.125 1.161 1.00 97.88 109 LEU A CA 1
ATOM 833 C C . LEU A 1 109 ? -8.710 -13.756 2.561 1.00 97.88 109 LEU A C 1
ATOM 835 O O . LEU A 1 109 ? -7.988 -13.918 3.546 1.00 97.88 109 LEU A O 1
ATOM 839 N N . GLY A 1 110 ? -9.939 -13.237 2.670 1.00 97.56 110 GLY A N 1
ATOM 840 C CA . GLY A 1 110 ? -10.489 -12.706 3.920 1.00 97.56 110 GLY A CA 1
ATOM 841 C C . GLY A 1 110 ? -9.856 -11.378 4.354 1.00 97.56 110 GLY A C 1
ATOM 842 O O . GLY A 1 110 ? -9.930 -11.013 5.529 1.00 97.56 110 GLY A O 1
ATOM 843 N N . VAL A 1 111 ? -9.206 -10.661 3.432 1.00 98.25 111 VAL A N 1
ATOM 844 C CA . VAL A 1 111 ? -8.666 -9.317 3.663 1.00 98.25 111 VAL A CA 1
ATOM 845 C C . VAL A 1 111 ? -9.657 -8.303 3.106 1.00 98.25 111 VAL A C 1
ATOM 847 O O . VAL A 1 111 ? -9.853 -8.199 1.899 1.00 98.25 111 VAL A O 1
ATOM 850 N N . HIS A 1 112 ? -10.303 -7.550 3.990 1.00 98.06 112 HIS A N 1
ATOM 851 C CA . HIS A 1 112 ? -11.305 -6.568 3.590 1.00 98.06 112 HIS A CA 1
ATOM 852 C C . HIS A 1 112 ? -10.674 -5.199 3.377 1.00 98.06 112 HIS A C 1
ATOM 854 O O . HIS A 1 112 ? -9.903 -4.723 4.212 1.00 98.06 112 HIS A O 1
ATOM 860 N N . VAL A 1 113 ? -11.056 -4.548 2.284 1.00 98.31 113 VAL A N 1
ATOM 861 C CA . VAL A 1 113 ? -10.603 -3.209 1.917 1.00 98.31 113 VAL A CA 1
ATOM 862 C C . VAL A 1 113 ? -11.799 -2.264 1.879 1.00 98.31 113 VAL A C 1
ATOM 864 O O . VAL A 1 113 ? -12.874 -2.637 1.416 1.00 98.31 113 VAL A O 1
ATOM 867 N N . ALA A 1 114 ? -11.619 -1.044 2.377 1.00 97.81 114 ALA A N 1
ATOM 868 C CA . ALA A 1 114 ? -12.641 -0.011 2.353 1.00 97.81 114 ALA A CA 1
ATOM 869 C C . ALA A 1 114 ? -12.957 0.409 0.910 1.00 97.81 114 ALA A C 1
ATOM 871 O O . ALA A 1 114 ? -12.057 0.608 0.087 1.00 97.81 114 ALA A O 1
ATOM 872 N N . SER A 1 115 ? -14.235 0.620 0.614 1.00 97.00 115 SER A N 1
ATOM 873 C CA . SER A 1 115 ? -14.661 1.274 -0.630 1.00 97.00 115 SER A CA 1
ATOM 874 C C . SER A 1 115 ? -14.164 2.727 -0.705 1.00 97.00 115 SER A C 1
ATOM 876 O O . SER A 1 115 ? -13.822 3.338 0.311 1.00 97.00 115 SER A O 1
ATOM 878 N N . VAL A 1 116 ? -14.158 3.317 -1.905 1.00 95.44 116 VAL A N 1
ATOM 879 C CA . VAL A 1 116 ? -13.790 4.735 -2.106 1.00 95.44 116 VAL A CA 1
ATOM 880 C C . VAL A 1 116 ? -14.688 5.675 -1.286 1.00 95.44 116 VAL A C 1
ATOM 882 O O . VAL A 1 116 ? -14.216 6.651 -0.701 1.00 95.44 116 VAL A O 1
ATOM 885 N N . ASP A 1 117 ? -15.980 5.365 -1.182 1.00 96.44 117 ASP A N 1
ATOM 886 C CA . ASP A 1 117 ? -16.925 6.161 -0.394 1.00 96.44 117 ASP A CA 1
ATOM 887 C C . ASP A 1 117 ? -16.757 5.968 1.119 1.00 96.44 117 ASP A C 1
ATOM 889 O O . ASP A 1 117 ? -17.015 6.889 1.900 1.00 96.44 117 ASP A O 1
ATOM 893 N N . GLU A 1 118 ? -16.329 4.787 1.576 1.00 96.38 118 GLU A N 1
ATOM 894 C CA . GLU A 1 118 ? -15.894 4.603 2.965 1.00 96.38 118 GLU A CA 1
ATOM 895 C C . GLU A 1 118 ? -14.643 5.431 3.247 1.00 96.38 118 GLU A C 1
ATOM 897 O O . GLU A 1 118 ? -14.660 6.216 4.189 1.00 96.38 118 GLU A O 1
ATOM 902 N N . GLU A 1 119 ? -13.613 5.350 2.407 1.00 95.12 119 GLU A N 1
ATOM 903 C CA . GLU A 1 119 ? -12.375 6.126 2.551 1.00 95.12 119 GLU A CA 1
ATOM 904 C C . GLU A 1 119 ? -12.638 7.637 2.651 1.00 95.12 119 GLU A C 1
ATOM 906 O O . GLU A 1 119 ? -12.149 8.290 3.579 1.00 95.12 119 GLU A O 1
ATOM 911 N N . ARG A 1 120 ? -13.490 8.184 1.771 1.00 95.12 120 ARG A N 1
ATOM 912 C CA . ARG A 1 120 ? -13.876 9.606 1.803 1.00 95.12 120 ARG A CA 1
ATOM 913 C C . ARG A 1 120 ? -14.519 9.996 3.137 1.00 95.12 120 ARG A C 1
ATOM 915 O O . ARG A 1 120 ? -14.196 11.044 3.691 1.00 95.12 120 ARG A O 1
ATOM 922 N N . ARG A 1 121 ? -15.408 9.152 3.671 1.00 95.75 121 ARG A N 1
ATOM 923 C CA . ARG A 1 121 ? -16.060 9.385 4.972 1.00 95.75 121 ARG A CA 1
ATOM 924 C C . ARG A 1 121 ? -15.085 9.230 6.134 1.00 95.75 121 ARG A C 1
ATOM 926 O O . ARG A 1 121 ? -15.162 9.987 7.092 1.00 95.75 121 ARG A O 1
ATOM 933 N N . LEU A 1 122 ? -14.147 8.287 6.056 1.00 95.31 122 LEU A N 1
ATOM 934 C CA . LEU A 1 122 ? -13.147 8.050 7.101 1.00 95.31 122 LEU A CA 1
ATOM 935 C C . LEU A 1 122 ? -12.242 9.264 7.347 1.00 95.31 122 LEU A C 1
ATOM 937 O O . LEU A 1 122 ? -11.741 9.432 8.458 1.00 95.31 122 LEU A O 1
ATOM 941 N N . GLY A 1 123 ? -12.086 10.145 6.354 1.00 91.75 123 GLY A N 1
ATOM 942 C CA . GLY A 1 123 ? -11.375 11.416 6.495 1.00 91.75 123 GLY A CA 1
ATOM 943 C C . GLY A 1 123 ? -11.948 12.365 7.556 1.00 91.75 123 GLY A C 1
ATOM 944 O O . GLY A 1 123 ? -11.209 13.215 8.044 1.00 91.75 123 GLY A O 1
ATOM 945 N N . THR A 1 124 ? -13.218 12.217 7.951 1.00 94.19 124 THR A N 1
ATOM 946 C CA . THR A 1 124 ? -13.865 13.101 8.940 1.00 94.19 124 THR A CA 1
ATOM 947 C C . THR A 1 124 ? -13.824 12.566 10.370 1.00 94.19 124 THR A C 1
ATOM 949 O O . THR A 1 124 ? -14.276 13.254 11.283 1.00 94.19 124 THR A O 1
ATOM 952 N N . TYR A 1 125 ? -13.349 11.335 10.582 1.00 93.81 125 TYR A N 1
ATOM 953 C CA . TYR A 1 125 ? -13.333 10.715 11.907 1.00 93.81 125 TYR A CA 1
ATOM 954 C C . TYR A 1 125 ? -11.974 10.886 12.597 1.00 93.81 125 TYR A C 1
ATOM 956 O O . TYR A 1 125 ? -10.938 10.871 11.924 1.00 93.81 125 TYR A O 1
ATOM 964 N N . PRO A 1 126 ? -11.953 10.996 13.940 1.00 94.75 126 PRO A N 1
ATOM 965 C CA . PRO A 1 126 ? -10.712 10.988 14.700 1.00 94.75 126 PRO A CA 1
ATOM 966 C C . PRO A 1 126 ? -9.903 9.721 14.422 1.00 94.75 126 PRO A C 1
ATOM 968 O O . PRO A 1 126 ? -10.438 8.610 14.405 1.00 94.75 126 PRO A O 1
ATOM 971 N N . ARG A 1 127 ? -8.598 9.900 14.226 1.00 96.56 127 ARG A N 1
ATOM 972 C CA . ARG A 1 127 ? -7.652 8.809 14.003 1.00 96.56 127 ARG A CA 1
ATOM 973 C C . ARG A 1 127 ? -6.872 8.544 15.278 1.00 96.56 127 ARG A C 1
ATOM 975 O O . ARG A 1 127 ? -6.284 9.465 15.840 1.00 96.56 127 ARG A O 1
ATOM 982 N N . GLN A 1 128 ? -6.836 7.290 15.705 1.00 96.75 128 GLN A N 1
ATOM 983 C CA . GLN A 1 128 ? -6.003 6.859 16.817 1.00 96.75 128 GLN A CA 1
ATOM 984 C C . GLN A 1 128 ? -4.644 6.397 16.274 1.00 96.75 128 GLN A C 1
ATOM 986 O O . GLN A 1 128 ? -4.590 5.377 15.581 1.00 96.75 128 GLN A O 1
ATOM 991 N N . PRO A 1 129 ? -3.547 7.118 16.559 1.00 97.38 129 PRO A N 1
ATOM 992 C CA . PRO A 1 129 ? -2.240 6.772 16.020 1.00 97.38 129 PRO A CA 1
ATOM 993 C C . PRO A 1 129 ? -1.711 5.464 16.620 1.00 97.38 129 PRO A C 1
ATOM 995 O O . PRO A 1 129 ? -1.844 5.221 17.823 1.00 97.38 129 PRO A O 1
ATOM 998 N N . ILE A 1 130 ? -1.060 4.645 15.793 1.00 96.44 130 ILE A N 1
ATOM 999 C CA . ILE A 1 130 ? -0.292 3.468 16.216 1.00 96.44 130 ILE A CA 1
ATOM 1000 C C . ILE A 1 130 ? 1.104 3.518 15.582 1.00 96.44 130 ILE A C 1
ATOM 1002 O O . ILE A 1 130 ? 1.251 3.761 14.391 1.00 96.44 130 ILE A O 1
ATOM 1006 N N . VAL A 1 131 ? 2.148 3.300 16.383 1.00 95.06 131 VAL A N 1
ATOM 1007 C CA . VAL A 1 131 ? 3.544 3.400 15.922 1.00 95.06 131 VAL A CA 1
ATOM 1008 C C . VAL A 1 131 ? 4.105 2.004 15.644 1.00 95.06 131 VAL A C 1
ATOM 1010 O O . VAL A 1 131 ? 4.380 1.230 16.578 1.00 95.06 131 VAL A O 1
ATOM 1013 N N . ILE A 1 132 ? 4.282 1.688 14.361 1.00 93.88 132 ILE A N 1
ATOM 1014 C CA . ILE A 1 132 ? 4.804 0.405 13.865 1.00 93.88 132 ILE A CA 1
ATOM 1015 C C . ILE A 1 132 ? 6.139 0.546 13.119 1.00 93.88 132 ILE A C 1
ATOM 1017 O O . ILE A 1 132 ? 6.878 -0.439 13.039 1.00 93.88 132 ILE A O 1
ATOM 1021 N N . ARG A 1 133 ? 6.505 1.745 12.647 1.00 87.25 133 ARG A N 1
ATOM 1022 C CA . ARG A 1 133 ? 7.764 1.980 11.921 1.00 87.25 133 ARG A CA 1
ATOM 1023 C C . ARG A 1 133 ? 8.985 1.485 12.705 1.00 87.25 133 ARG A C 1
ATOM 1025 O O . ARG A 1 133 ? 9.139 1.731 13.903 1.00 87.25 133 ARG A O 1
ATOM 1032 N N . GLY A 1 134 ? 9.873 0.784 11.998 1.00 84.75 134 GLY A N 1
ATOM 1033 C CA . GLY A 1 134 ? 11.163 0.321 12.519 1.00 84.75 134 GLY A CA 1
ATOM 1034 C C . GLY A 1 134 ? 11.083 -0.836 13.520 1.00 84.75 134 GLY A C 1
ATOM 1035 O O . GLY A 1 134 ? 12.108 -1.213 14.089 1.00 84.75 134 GLY A O 1
ATOM 1036 N N . LYS A 1 135 ? 9.896 -1.409 13.769 1.00 91.44 135 LYS A N 1
ATOM 1037 C CA . LYS A 1 135 ? 9.717 -2.517 14.717 1.00 91.44 135 LYS A CA 1
ATOM 1038 C C . LYS A 1 135 ? 8.779 -3.576 14.150 1.00 91.44 135 LYS A C 1
ATOM 1040 O O . LYS A 1 135 ? 7.582 -3.346 14.027 1.00 91.44 135 LYS A O 1
ATOM 1045 N N . GLN A 1 136 ? 9.301 -4.780 13.934 1.00 95.12 136 GLN A N 1
ATOM 1046 C CA . GLN A 1 136 ? 8.469 -5.954 13.668 1.00 95.12 136 GLN A CA 1
ATOM 1047 C C . GLN A 1 136 ? 7.606 -6.266 14.899 1.00 95.12 136 GLN A C 1
ATOM 1049 O O . GLN A 1 136 ? 8.118 -6.418 16.013 1.00 95.12 136 GLN A O 1
ATOM 1054 N N . ARG A 1 137 ? 6.286 -6.342 14.715 1.00 97.06 137 ARG A N 1
ATOM 1055 C CA . ARG A 1 137 ? 5.316 -6.646 15.775 1.00 97.06 137 ARG A CA 1
ATOM 1056 C C . ARG A 1 137 ? 4.715 -8.026 15.560 1.00 97.06 137 ARG A C 1
ATOM 1058 O O . ARG A 1 137 ? 4.426 -8.414 14.436 1.00 97.06 137 ARG A O 1
ATOM 1065 N N . SER A 1 138 ? 4.488 -8.766 16.640 1.00 97.62 138 SER A N 1
ATOM 1066 C CA . SER A 1 138 ? 3.831 -10.072 16.555 1.00 97.62 138 SER A CA 1
ATOM 1067 C C . SER A 1 138 ? 2.330 -9.932 16.295 1.00 97.62 138 SER A C 1
ATOM 1069 O O . SER A 1 138 ? 1.711 -8.931 16.664 1.00 97.62 138 SER A O 1
ATOM 1071 N N . SER A 1 139 ? 1.700 -10.983 15.770 1.00 97.31 139 SER A N 1
ATOM 1072 C CA . SER A 1 139 ? 0.244 -11.011 15.573 1.00 97.31 139 SER A CA 1
ATOM 1073 C C . SER A 1 139 ? -0.555 -10.762 16.855 1.00 97.31 139 SER A C 1
ATOM 1075 O O . SER A 1 139 ? -1.643 -10.190 16.822 1.00 97.31 139 SER A O 1
ATOM 1077 N N . ARG A 1 140 ? -0.013 -11.166 18.013 1.00 97.38 140 ARG A N 1
ATOM 1078 C CA . ARG A 1 140 ? -0.635 -10.919 19.321 1.00 97.38 140 ARG A CA 1
ATOM 1079 C C . ARG A 1 140 ? -0.699 -9.425 19.640 1.00 97.38 140 ARG A C 1
ATOM 1081 O O . ARG A 1 140 ? -1.719 -8.977 20.152 1.00 97.38 140 ARG A O 1
ATOM 1088 N N . TRP A 1 141 ? 0.358 -8.676 19.325 1.00 97.62 141 TRP A N 1
ATOM 1089 C CA . TRP A 1 141 ? 0.421 -7.236 19.579 1.00 97.62 141 TRP A CA 1
ATOM 1090 C C . TRP A 1 141 ? -0.685 -6.490 18.824 1.00 97.62 141 TRP A C 1
ATOM 1092 O O . TRP A 1 141 ? -1.424 -5.714 19.421 1.00 97.62 141 TRP A O 1
ATOM 1102 N N . TYR A 1 142 ? -0.875 -6.808 17.542 1.00 97.69 142 TYR A N 1
ATOM 1103 C CA . TYR A 1 142 ? -1.930 -6.213 16.718 1.00 97.69 142 TYR A CA 1
ATOM 1104 C C . TYR A 1 142 ? -3.337 -6.467 17.279 1.00 97.69 142 TYR A C 1
ATOM 1106 O O . TYR A 1 142 ? -4.139 -5.541 17.389 1.00 97.69 142 TYR A O 1
ATOM 1114 N N . LYS A 1 143 ? -3.623 -7.701 17.713 1.00 96.88 143 LYS A N 1
ATOM 1115 C CA . LYS A 1 143 ? -4.910 -8.049 18.343 1.00 96.88 143 LYS A CA 1
ATOM 1116 C C . LYS A 1 143 ? -5.136 -7.304 19.661 1.00 96.88 143 LYS A C 1
ATOM 1118 O O . LYS A 1 143 ? -6.248 -6.857 19.928 1.00 96.88 143 LYS A O 1
ATOM 1123 N N . GLN A 1 144 ? -4.086 -7.146 20.470 1.00 97.31 144 GLN A N 1
ATOM 1124 C CA . GLN A 1 144 ? -4.151 -6.401 21.732 1.00 97.31 144 GLN A CA 1
ATOM 1125 C C . GLN A 1 144 ? -4.442 -4.917 21.507 1.00 97.31 144 GLN A C 1
ATOM 1127 O O . GLN A 1 144 ? -5.258 -4.356 22.230 1.00 97.31 144 GLN A O 1
ATOM 1132 N N . ILE A 1 145 ? -3.834 -4.300 20.491 1.00 97.06 145 ILE A N 1
ATOM 1133 C CA . ILE A 1 145 ? -4.089 -2.895 20.153 1.00 97.06 145 ILE A CA 1
ATOM 1134 C C . ILE A 1 145 ? -5.556 -2.668 19.788 1.00 97.06 145 ILE A C 1
ATOM 1136 O O . ILE A 1 145 ? -6.147 -1.705 20.271 1.00 97.06 145 ILE A O 1
ATOM 1140 N N . VAL A 1 146 ? -6.172 -3.552 18.995 1.00 96.31 146 VAL A N 1
ATOM 1141 C CA . VAL A 1 146 ? -7.607 -3.440 18.675 1.00 96.31 146 VAL A CA 1
ATOM 1142 C C . VAL A 1 146 ? -8.456 -3.547 19.941 1.00 96.31 146 VAL A C 1
ATOM 1144 O O . VAL A 1 146 ? -9.296 -2.682 20.174 1.00 96.31 146 VAL A O 1
ATOM 1147 N N . ALA A 1 147 ? -8.209 -4.561 20.777 1.00 95.38 147 ALA A N 1
ATOM 1148 C CA . ALA A 1 147 ? -8.959 -4.765 22.017 1.00 95.38 147 ALA A CA 1
ATOM 1149 C C . ALA A 1 147 ? -8.858 -3.549 22.955 1.00 95.38 147 ALA A C 1
ATOM 1151 O O . ALA A 1 147 ? -9.879 -3.005 23.360 1.00 95.38 147 ALA A O 1
ATOM 1152 N N . GLN A 1 148 ? -7.642 -3.052 23.200 1.00 95.00 148 GLN A N 1
ATOM 1153 C CA . GLN A 1 148 ? -7.405 -1.871 24.037 1.00 95.00 148 GLN A CA 1
ATOM 1154 C C . GLN A 1 148 ? -8.060 -0.611 23.465 1.00 95.00 148 GLN A C 1
ATOM 1156 O O . GLN A 1 148 ? -8.609 0.196 24.206 1.00 95.00 148 GLN A O 1
ATOM 1161 N N . SER A 1 149 ? -8.024 -0.431 22.144 1.00 94.81 149 SER A N 1
ATOM 1162 C CA . SER A 1 149 ? -8.631 0.735 21.489 1.00 94.81 149 SER A CA 1
ATOM 1163 C C . SER A 1 149 ? -10.156 0.715 21.582 1.00 94.81 149 SER A C 1
ATOM 1165 O O . SER A 1 149 ? -10.784 1.763 21.715 1.00 94.81 149 SER A O 1
ATOM 1167 N N . LEU A 1 150 ? -10.757 -0.476 21.538 1.00 92.88 150 LEU A N 1
ATOM 1168 C CA . LEU A 1 150 ? -12.190 -0.654 21.757 1.00 92.88 150 LEU A CA 1
ATOM 1169 C C . LEU A 1 150 ? -12.575 -0.448 23.230 1.00 92.88 150 LEU A C 1
ATOM 1171 O O . LEU A 1 150 ? -13.612 0.154 23.489 1.00 92.88 150 LEU A O 1
ATOM 1175 N N . GLU A 1 151 ? -11.750 -0.905 24.175 1.00 91.56 151 GLU A N 1
ATOM 1176 C CA . GLU A 1 151 ? -11.963 -0.727 25.622 1.00 91.56 151 GLU A CA 1
ATOM 1177 C C . GLU A 1 151 ? -11.826 0.733 26.068 1.00 91.56 151 GLU A C 1
ATOM 1179 O O . GLU A 1 151 ? -12.628 1.214 26.864 1.00 91.56 151 GLU A O 1
ATOM 1184 N N . ASN A 1 152 ? -10.839 1.455 25.531 1.00 90.81 152 ASN A N 1
ATOM 1185 C CA . ASN A 1 152 ? -10.587 2.864 25.855 1.00 90.81 152 ASN A CA 1
ATOM 1186 C C . ASN A 1 152 ? -11.623 3.817 25.255 1.00 90.81 152 ASN A C 1
ATOM 1188 O O . ASN A 1 152 ? -11.592 5.024 25.509 1.00 90.81 152 ASN A O 1
ATOM 1192 N N . ARG A 1 153 ? -12.510 3.301 24.408 1.00 87.62 153 ARG A N 1
ATOM 1193 C CA . ARG A 1 153 ? -13.499 4.113 23.729 1.00 87.62 153 ARG A CA 1
ATOM 1194 C C . ARG A 1 153 ? -14.526 4.620 24.738 1.00 87.62 153 ARG A C 1
ATOM 1196 O O . ARG A 1 153 ? -15.055 3.843 25.528 1.00 87.62 153 ARG A O 1
ATOM 1203 N N . SER A 1 154 ? -14.801 5.925 24.697 1.00 73.94 154 SER A N 1
ATOM 1204 C CA . SER A 1 154 ? -15.740 6.588 25.605 1.00 73.94 154 SER A CA 1
ATOM 1205 C C . SER A 1 154 ? -17.058 5.828 25.704 1.00 73.94 154 SER A C 1
ATOM 1207 O O . SER A 1 154 ? -17.635 5.411 24.696 1.00 73.94 154 SER A O 1
ATOM 1209 N N . SER A 1 155 ? -17.589 5.741 26.921 1.00 75.38 155 SER A N 1
ATOM 1210 C CA . SER A 1 155 ? -18.913 5.183 27.203 1.00 75.38 155 SER A CA 1
ATOM 1211 C C . SER A 1 155 ? -20.059 6.010 26.598 1.00 75.38 155 SER A C 1
ATOM 1213 O O . SER A 1 155 ? -21.222 5.635 26.747 1.00 75.38 155 SER A O 1
ATOM 1215 N N . SER A 1 156 ? -19.764 7.145 25.947 1.00 83.12 156 SER A N 1
ATOM 1216 C CA . SER A 1 156 ? -20.764 7.967 25.266 1.00 83.12 156 SER A CA 1
ATOM 1217 C C . SER A 1 156 ? -21.463 7.170 24.151 1.00 83.12 156 SER A C 1
ATOM 1219 O O . SER A 1 156 ? -20.808 6.726 23.201 1.00 83.12 156 SER A O 1
ATOM 1221 N N . PRO A 1 157 ? -22.805 7.037 24.183 1.00 83.19 157 PRO A N 1
ATOM 1222 C CA . PRO A 1 157 ? -23.559 6.318 23.154 1.00 83.19 157 PRO A CA 1
ATOM 1223 C C . PRO A 1 157 ? -23.372 6.873 21.734 1.00 83.19 157 PRO A C 1
ATOM 1225 O O . PRO A 1 157 ? -23.540 6.141 20.757 1.00 83.19 157 PRO A O 1
ATOM 1228 N N . ALA A 1 158 ? -23.043 8.163 21.604 1.00 84.75 158 ALA A N 1
ATOM 1229 C CA . ALA A 1 158 ? -22.796 8.800 20.313 1.00 84.75 158 ALA A CA 1
ATOM 1230 C C . ALA A 1 158 ? -21.455 8.355 19.707 1.00 84.75 158 ALA A C 1
ATOM 1232 O O . ALA A 1 158 ? -21.392 8.026 18.522 1.00 84.75 158 ALA A O 1
ATOM 1233 N N . GLU A 1 159 ? -20.401 8.278 20.523 1.00 83.44 159 GLU A N 1
ATOM 1234 C CA . GLU A 1 159 ? -19.079 7.807 20.092 1.00 83.44 159 GLU A CA 1
ATOM 1235 C C . GLU A 1 159 ? -19.074 6.305 19.824 1.00 83.44 159 GLU A C 1
ATOM 1237 O O . GLU A 1 159 ? -18.440 5.855 18.870 1.00 83.44 159 GLU A O 1
ATOM 1242 N N . ALA A 1 160 ? -19.845 5.537 20.598 1.00 83.50 160 ALA A N 1
ATOM 1243 C CA . ALA A 1 160 ? -19.987 4.096 20.425 1.00 83.50 160 ALA A CA 1
ATOM 1244 C C . ALA A 1 160 ? -20.456 3.703 19.010 1.00 83.50 160 ALA A C 1
ATOM 1246 O O . ALA A 1 160 ? -20.094 2.630 18.529 1.00 83.50 160 ALA A O 1
ATOM 1247 N N . LYS A 1 161 ? -21.219 4.566 18.322 1.00 89.19 161 LYS A N 1
ATOM 1248 C CA . LYS A 1 161 ? -21.722 4.318 16.958 1.00 89.19 161 LYS A CA 1
ATOM 1249 C C . LYS A 1 161 ? -20.742 4.694 15.846 1.00 89.19 161 LYS A C 1
ATOM 1251 O O . LYS A 1 161 ? -20.938 4.274 14.708 1.00 89.19 161 LYS A O 1
ATOM 1256 N N . GLN A 1 162 ? -19.719 5.497 16.132 1.00 92.12 162 GLN A N 1
ATOM 1257 C CA . GLN A 1 162 ? -18.765 5.915 15.105 1.00 92.12 162 GLN A CA 1
ATOM 1258 C C . GLN A 1 162 ? -17.846 4.735 14.710 1.00 92.12 162 GLN A C 1
ATOM 1260 O O . GLN A 1 162 ? -17.654 3.802 15.497 1.00 92.12 162 GLN A O 1
ATOM 1265 N N . PRO A 1 163 ? -17.229 4.730 13.521 1.00 95.44 163 PRO A N 1
ATOM 1266 C CA . PRO A 1 163 ? -16.137 3.809 13.226 1.00 95.44 163 PRO A CA 1
ATOM 1267 C C . PRO A 1 163 ? -14.909 4.116 14.097 1.00 95.44 163 PRO A C 1
ATOM 1269 O O . PRO A 1 163 ? -14.684 5.266 14.469 1.00 95.44 163 PRO A O 1
ATOM 1272 N N . LEU A 1 164 ? -14.129 3.090 14.439 1.00 95.81 164 LEU A N 1
ATOM 1273 C CA . LEU A 1 164 ? -12.798 3.265 15.029 1.00 95.81 164 LEU A CA 1
ATOM 1274 C C . LEU A 1 164 ? -11.769 3.270 13.894 1.00 95.81 164 LEU A C 1
ATOM 1276 O O . LEU A 1 164 ? -11.739 2.325 13.107 1.00 95.81 164 LEU A O 1
ATOM 1280 N N . VAL A 1 165 ? -10.930 4.304 13.812 1.00 97.75 165 VAL A N 1
ATOM 1281 C CA . VAL A 1 165 ? -9.891 4.420 12.778 1.00 97.75 165 VAL A CA 1
ATOM 1282 C C . VAL A 1 165 ? -8.518 4.371 13.430 1.00 97.75 165 VAL A C 1
ATOM 1284 O O . VAL A 1 165 ? -8.097 5.322 14.086 1.00 97.75 165 VAL A O 1
ATOM 1287 N N . LEU A 1 166 ? -7.822 3.255 13.247 1.00 98.06 166 LEU A N 1
ATOM 1288 C CA . LEU A 1 166 ? -6.443 3.075 13.680 1.00 98.06 166 LEU A CA 1
ATOM 1289 C C . LEU A 1 166 ? -5.522 3.576 12.568 1.00 98.06 166 LEU A C 1
ATOM 1291 O O . LEU A 1 166 ? -5.632 3.128 11.427 1.00 98.06 166 LEU A O 1
ATOM 1295 N N . ALA A 1 167 ? -4.638 4.515 12.889 1.00 98.12 167 ALA A N 1
ATOM 1296 C CA . ALA A 1 167 ? -3.732 5.136 11.934 1.00 98.12 167 ALA A CA 1
ATOM 1297 C C . ALA A 1 167 ? -2.291 4.742 12.218 1.00 98.12 167 ALA A C 1
ATOM 1299 O O . ALA A 1 167 ? -1.641 5.302 13.099 1.00 98.12 167 ALA A O 1
ATOM 1300 N N . ALA A 1 168 ? -1.813 3.757 11.470 1.00 97.62 168 ALA A N 1
ATOM 1301 C CA . ALA A 1 168 ? -0.424 3.369 11.502 1.00 97.62 168 ALA A CA 1
ATOM 1302 C C . ALA A 1 168 ? 0.442 4.336 10.699 1.00 97.62 168 ALA A C 1
ATOM 1304 O O . ALA A 1 168 ? -0.000 4.887 9.691 1.00 97.62 168 ALA A O 1
ATOM 1305 N N . ASP A 1 169 ? 1.687 4.498 11.129 1.00 95.81 169 ASP A N 1
ATOM 1306 C CA . ASP A 1 169 ? 2.735 5.092 10.306 1.00 95.81 169 ASP A CA 1
ATOM 1307 C C . ASP A 1 169 ? 3.165 4.111 9.191 1.00 95.81 169 ASP A C 1
ATOM 1309 O O . ASP A 1 169 ? 2.336 3.399 8.617 1.00 95.81 169 ASP A O 1
ATOM 1313 N N . CYS A 1 170 ? 4.447 4.085 8.812 1.00 95.75 170 CYS A N 1
ATOM 1314 C CA . CYS A 1 170 ? 4.884 3.232 7.711 1.00 95.75 170 CYS A CA 1
ATOM 1315 C C . CYS A 1 170 ? 4.830 1.744 8.079 1.00 95.75 170 CYS A C 1
ATOM 1317 O O . CYS A 1 170 ? 5.527 1.302 8.993 1.00 95.75 170 CYS A O 1
ATOM 1319 N N . ALA A 1 171 ? 4.096 0.956 7.290 1.00 97.31 171 ALA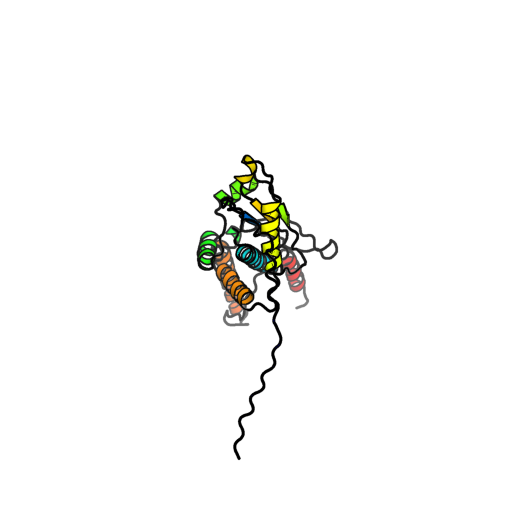 A N 1
ATOM 1320 C CA . ALA A 1 171 ? 3.947 -0.485 7.502 1.00 97.31 171 ALA A CA 1
ATOM 1321 C C . ALA A 1 171 ? 5.122 -1.344 6.985 1.00 97.31 171 ALA A C 1
ATOM 1323 O O . ALA A 1 171 ? 5.059 -2.575 7.011 1.00 97.31 171 ALA A O 1
ATOM 1324 N N . PHE A 1 172 ? 6.211 -0.730 6.517 1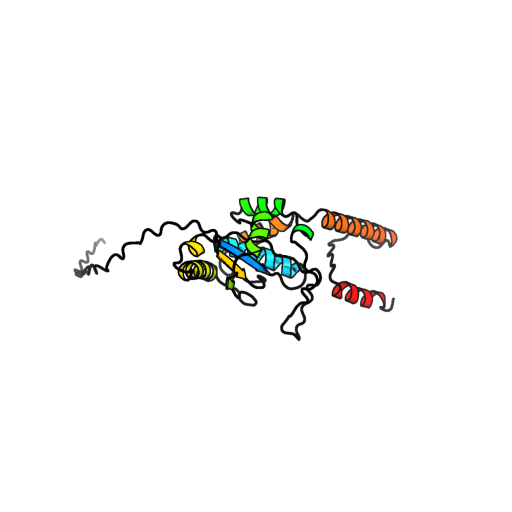.00 96.44 172 PHE A N 1
ATOM 1325 C CA . PHE A 1 172 ? 7.388 -1.453 6.041 1.00 96.44 172 PHE A CA 1
ATOM 1326 C C . PHE A 1 172 ? 7.987 -2.329 7.153 1.00 96.44 172 PHE A C 1
ATOM 1328 O O . PHE A 1 172 ? 8.407 -1.828 8.195 1.00 96.44 172 PHE A O 1
ATOM 1335 N N . LEU A 1 173 ? 8.023 -3.647 6.915 1.00 95.94 173 LEU A N 1
ATOM 1336 C CA . LEU A 1 173 ? 8.482 -4.665 7.873 1.00 95.94 173 LEU A CA 1
ATOM 1337 C C . LEU A 1 173 ? 7.753 -4.619 9.230 1.00 95.94 173 LEU A C 1
ATOM 1339 O O . LEU A 1 173 ? 8.350 -4.881 10.274 1.00 95.94 173 LEU A O 1
ATOM 1343 N N . ALA A 1 174 ? 6.463 -4.286 9.230 1.00 95.88 174 ALA A N 1
ATOM 1344 C CA . ALA A 1 174 ? 5.718 -4.089 10.467 1.00 95.88 174 ALA A CA 1
ATOM 1345 C C . ALA A 1 174 ? 5.237 -5.382 11.151 1.00 95.88 174 ALA A C 1
ATOM 1347 O O . ALA A 1 174 ? 4.952 -5.361 12.353 1.00 95.88 174 ALA A O 1
ATOM 1348 N N . LEU A 1 175 ? 5.128 -6.508 10.438 1.00 96.81 175 LEU A N 1
ATOM 1349 C CA . LEU A 1 175 ? 4.693 -7.790 11.001 1.00 96.81 175 LEU A CA 1
ATOM 1350 C C . LEU A 1 175 ? 5.873 -8.761 11.132 1.00 96.81 175 LEU A C 1
ATOM 1352 O O . LEU A 1 175 ? 6.608 -9.024 10.180 1.00 96.81 175 LEU A O 1
ATOM 1356 N N . ASP A 1 176 ? 6.038 -9.330 12.326 1.00 97.81 176 ASP A N 1
ATOM 1357 C CA . ASP A 1 176 ? 6.983 -10.417 12.565 1.00 97.81 176 ASP A CA 1
ATOM 1358 C C . ASP A 1 176 ? 6.405 -11.733 12.036 1.00 97.81 176 ASP A C 1
ATOM 1360 O O . ASP A 1 176 ? 5.472 -12.297 12.608 1.00 97.81 176 ASP A O 1
ATOM 1364 N N . MET A 1 177 ? 6.967 -12.215 10.930 1.00 97.25 177 MET A N 1
ATOM 1365 C CA . MET A 1 177 ? 6.568 -13.470 10.286 1.00 97.25 177 MET A CA 1
ATOM 1366 C C . MET A 1 177 ? 7.469 -14.650 10.680 1.00 97.25 177 MET A C 1
ATOM 1368 O O . MET A 1 177 ? 7.295 -15.766 10.178 1.00 97.25 177 MET A O 1
ATOM 1372 N N . ARG A 1 178 ? 8.479 -14.428 11.532 1.00 96.75 178 ARG A N 1
ATOM 1373 C CA . ARG A 1 178 ? 9.424 -15.482 11.918 1.00 96.75 178 ARG A CA 1
ATOM 1374 C C . ARG A 1 178 ? 8.698 -16.537 12.746 1.00 96.75 178 ARG A C 1
ATOM 1376 O O . ARG A 1 178 ? 7.976 -16.226 13.685 1.00 96.75 178 ARG A O 1
ATOM 1383 N N . GLY A 1 179 ? 8.897 -17.801 12.386 1.00 95.00 179 GLY A N 1
ATOM 1384 C CA . GLY A 1 179 ? 8.259 -18.929 13.068 1.00 95.00 179 GLY A CA 1
ATOM 1385 C C . GLY A 1 179 ? 6.781 -19.146 12.727 1.00 95.00 179 GLY A C 1
ATOM 1386 O O . GLY A 1 179 ? 6.212 -20.119 13.210 1.00 95.00 179 GLY A O 1
ATOM 1387 N N . ASP A 1 180 ? 6.172 -18.320 11.865 1.00 97.12 180 ASP A N 1
ATOM 1388 C CA . ASP A 1 180 ? 4.789 -18.509 11.419 1.00 97.12 180 ASP A CA 1
ATOM 1389 C C . ASP A 1 180 ? 4.733 -18.801 9.902 1.00 97.12 180 ASP A C 1
ATOM 1391 O O . ASP A 1 180 ? 4.823 -17.891 9.071 1.00 97.12 180 ASP A O 1
ATOM 1395 N N . PRO A 1 181 ? 4.624 -20.079 9.485 1.00 97.69 181 PRO A N 1
ATOM 1396 C CA . PRO A 1 181 ? 4.493 -20.427 8.070 1.00 97.69 181 PRO A CA 1
ATOM 1397 C C . PRO A 1 181 ? 3.217 -19.868 7.430 1.00 97.69 181 PRO A C 1
ATOM 1399 O O . PRO A 1 181 ? 3.243 -19.571 6.239 1.00 97.69 181 PRO A O 1
ATOM 1402 N N . ARG A 1 182 ? 2.139 -19.662 8.198 1.00 97.88 182 ARG A N 1
ATOM 1403 C CA . ARG A 1 182 ? 0.867 -19.152 7.665 1.00 97.88 182 ARG A CA 1
ATOM 1404 C C . ARG A 1 182 ? 0.981 -17.682 7.292 1.00 97.88 182 ARG A C 1
ATOM 1406 O O . ARG A 1 182 ? 0.461 -17.280 6.259 1.00 97.88 182 ARG A O 1
ATOM 1413 N N . LEU A 1 183 ? 1.697 -16.885 8.090 1.00 97.50 183 LEU A N 1
ATOM 1414 C CA . LEU A 1 183 ? 1.966 -15.487 7.737 1.00 97.50 183 LEU A CA 1
ATOM 1415 C C . LEU A 1 183 ? 2.855 -15.374 6.500 1.00 97.50 183 LEU A C 1
ATOM 1417 O O . LEU A 1 183 ? 2.601 -14.530 5.650 1.00 97.50 183 LEU A O 1
ATOM 1421 N N . ARG A 1 184 ? 3.861 -16.243 6.354 1.00 97.94 184 ARG A N 1
ATOM 1422 C CA . ARG A 1 184 ? 4.688 -16.271 5.135 1.00 97.94 184 ARG A CA 1
ATOM 1423 C C . ARG A 1 184 ? 3.876 -16.654 3.899 1.00 97.94 184 ARG A C 1
ATOM 1425 O O . ARG A 1 184 ? 4.069 -16.069 2.843 1.00 97.94 184 ARG A O 1
ATOM 1432 N N . GLU A 1 185 ? 2.960 -17.608 4.026 1.00 98.31 185 GLU A N 1
ATOM 1433 C CA . GLU A 1 185 ? 2.036 -17.959 2.945 1.00 98.31 185 GLU A CA 1
ATOM 1434 C C . GLU A 1 185 ? 1.093 -16.793 2.608 1.00 98.31 185 GLU A C 1
ATOM 1436 O O . GLU A 1 185 ? 0.922 -16.453 1.437 1.00 98.31 185 GLU A O 1
ATOM 1441 N N . LEU A 1 186 ? 0.526 -16.139 3.628 1.00 98.06 186 LEU A N 1
ATOM 1442 C CA . LEU A 1 186 ? -0.328 -14.966 3.451 1.00 98.06 186 LEU A CA 1
ATOM 1443 C C . LEU A 1 186 ? 0.422 -13.815 2.768 1.00 98.06 186 LEU A C 1
ATOM 1445 O O . LEU A 1 186 ? -0.160 -13.165 1.908 1.00 98.06 186 LEU A O 1
ATOM 1449 N N . PHE A 1 187 ? 1.698 -13.595 3.099 1.00 98.25 187 PHE A N 1
ATOM 1450 C CA . PHE A 1 187 ? 2.536 -12.586 2.447 1.00 98.25 187 PHE A CA 1
ATOM 1451 C C . PHE A 1 187 ? 2.550 -12.774 0.931 1.00 98.25 187 PHE A C 1
ATOM 1453 O O . PHE A 1 187 ? 2.234 -11.840 0.201 1.00 98.25 187 PHE A O 1
ATOM 1460 N N . TRP A 1 188 ? 2.850 -13.986 0.457 1.00 98.19 188 TRP A N 1
ATOM 1461 C CA . TRP A 1 188 ? 2.912 -14.265 -0.978 1.00 98.19 188 TRP A CA 1
ATOM 1462 C C . TRP A 1 188 ? 1.544 -14.194 -1.653 1.00 98.19 188 TRP A C 1
ATOM 1464 O O . TRP A 1 188 ? 1.450 -13.731 -2.784 1.00 98.19 188 TRP A O 1
ATOM 1474 N N . LYS A 1 189 ? 0.476 -14.604 -0.959 1.00 98.38 189 LYS A N 1
ATOM 1475 C CA . LYS A 1 189 ? -0.896 -14.474 -1.469 1.00 98.38 189 LYS A CA 1
ATOM 1476 C C . LYS A 1 189 ? -1.299 -13.009 -1.632 1.00 98.38 189 LYS A C 1
ATOM 1478 O O . LYS A 1 189 ? -1.800 -12.641 -2.686 1.00 98.38 189 LYS A O 1
ATOM 1483 N N . VAL A 1 190 ? -1.042 -12.178 -0.621 1.00 98.31 190 VAL A N 1
ATOM 1484 C CA . VAL A 1 190 ? -1.325 -10.735 -0.662 1.00 98.31 190 VAL A CA 1
ATOM 1485 C C . VAL A 1 190 ? -0.456 -10.041 -1.711 1.00 98.31 190 VAL A C 1
ATOM 1487 O O . VAL A 1 190 ? -0.986 -9.268 -2.501 1.00 98.31 190 VAL A O 1
ATOM 1490 N N . ASP A 1 191 ? 0.845 -10.337 -1.776 1.00 98.38 191 ASP A N 1
ATOM 1491 C CA . ASP A 1 191 ? 1.726 -9.785 -2.814 1.00 98.38 191 ASP A CA 1
ATOM 1492 C C . ASP A 1 191 ? 1.261 -10.172 -4.225 1.00 98.38 191 ASP A C 1
ATOM 1494 O O . ASP A 1 191 ? 1.234 -9.326 -5.118 1.00 98.38 191 ASP A O 1
ATOM 1498 N N . GLY A 1 192 ? 0.808 -11.417 -4.404 1.00 97.88 192 GLY A N 1
ATOM 1499 C CA . GLY A 1 192 ? 0.253 -11.906 -5.663 1.00 97.88 192 GLY A CA 1
ATOM 1500 C C . GLY A 1 192 ? -0.933 -11.078 -6.161 1.00 97.88 192 GLY A C 1
ATOM 1501 O O . GLY A 1 192 ? -1.018 -10.837 -7.364 1.00 97.88 192 GLY A O 1
ATOM 1502 N N . THR A 1 193 ? -1.767 -10.546 -5.256 1.00 97.94 193 THR A N 1
ATOM 1503 C CA . THR A 1 193 ? -2.895 -9.670 -5.633 1.00 97.94 193 THR A CA 1
ATOM 1504 C C . THR A 1 193 ? -2.452 -8.349 -6.261 1.00 97.94 193 THR A C 1
ATOM 1506 O O . THR A 1 193 ? -3.166 -7.758 -7.065 1.00 97.94 193 THR A O 1
ATOM 1509 N N . LEU A 1 194 ? -1.228 -7.896 -5.970 1.00 97.19 194 LEU A N 1
ATOM 1510 C CA . LEU A 1 194 ? -0.650 -6.672 -6.534 1.00 97.19 194 LEU A CA 1
ATOM 1511 C C . LEU A 1 194 ? -0.076 -6.884 -7.947 1.00 97.19 194 LEU A C 1
ATOM 1513 O O . LEU A 1 194 ? 0.640 -6.025 -8.466 1.00 97.19 194 LEU A O 1
ATOM 1517 N N . SER A 1 195 ? -0.364 -8.030 -8.569 1.00 95.38 195 SER A N 1
ATOM 1518 C CA . SER A 1 195 ? -0.094 -8.293 -9.989 1.00 95.38 195 SER A CA 1
ATOM 1519 C C . SER A 1 195 ? -1.079 -7.571 -10.914 1.00 95.38 195 SER A C 1
ATOM 1521 O O . SER A 1 195 ? -0.763 -7.338 -12.079 1.00 95.38 195 SER A O 1
ATOM 1523 N N . SER A 1 196 ? -2.246 -7.169 -10.401 1.00 94.25 196 SER A N 1
ATOM 1524 C CA . SER A 1 196 ? -3.251 -6.380 -11.124 1.00 94.25 196 SER A CA 1
ATOM 1525 C C . SER A 1 196 ? -2.826 -4.905 -11.207 1.00 94.25 196 SER A C 1
ATOM 1527 O O . SER A 1 196 ? -3.309 -4.041 -10.473 1.00 94.25 196 SER A O 1
ATOM 1529 N N . VAL A 1 197 ? -1.845 -4.628 -12.073 1.00 94.00 197 VAL A N 1
ATOM 1530 C CA . VAL A 1 197 ? -1.241 -3.298 -12.301 1.00 94.00 197 VAL A CA 1
ATOM 1531 C C . VAL A 1 197 ? -2.162 -2.405 -13.132 1.00 94.00 197 VAL A C 1
ATOM 1533 O O . VAL A 1 197 ? -2.792 -2.887 -14.075 1.00 94.00 197 VAL A O 1
ATOM 1536 N N . ALA A 1 198 ? -2.185 -1.103 -12.833 1.00 95.00 198 ALA A N 1
ATOM 1537 C CA . ALA A 1 198 ? -2.999 -0.126 -13.556 1.00 95.00 198 ALA A CA 1
ATOM 1538 C C . ALA A 1 198 ? -2.691 -0.123 -15.074 1.00 95.00 198 ALA A C 1
ATOM 1540 O O . ALA A 1 198 ? -1.519 -0.239 -15.453 1.00 95.00 198 ALA A O 1
ATOM 1541 N N . PRO A 1 199 ? -3.702 0.063 -15.952 1.00 95.31 199 PRO A N 1
ATOM 1542 C CA . PRO A 1 199 ? -3.514 0.039 -17.405 1.00 95.31 199 PRO A CA 1
ATOM 1543 C C . PRO A 1 199 ? -2.410 0.976 -17.902 1.00 95.31 199 PRO A C 1
ATOM 1545 O O . PRO A 1 199 ? -1.558 0.551 -18.674 1.00 95.31 199 PRO A O 1
ATOM 1548 N N . SER A 1 200 ? -2.349 2.200 -17.372 1.00 93.06 200 SER A N 1
ATOM 1549 C CA . SER A 1 200 ? -1.338 3.196 -17.742 1.00 93.06 200 SER A CA 1
ATOM 1550 C C . SER A 1 200 ? 0.096 2.748 -17.442 1.00 93.06 200 SER A C 1
ATOM 1552 O O . SER A 1 200 ? 1.005 3.047 -18.212 1.00 93.06 200 SER A O 1
ATOM 1554 N N . ILE A 1 201 ? 0.317 2.017 -16.344 1.00 90.25 201 ILE A N 1
ATOM 1555 C CA . ILE A 1 201 ? 1.632 1.464 -15.994 1.00 90.25 201 ILE A CA 1
ATOM 1556 C C . ILE A 1 201 ? 1.989 0.312 -16.933 1.00 90.25 201 ILE A C 1
ATOM 1558 O O . ILE A 1 201 ? 3.130 0.224 -17.386 1.00 90.25 201 ILE A O 1
ATOM 1562 N N . ARG A 1 202 ? 1.022 -0.555 -17.264 1.00 90.44 202 ARG A N 1
ATOM 1563 C CA . ARG A 1 202 ? 1.242 -1.645 -18.228 1.00 90.44 202 ARG A CA 1
ATOM 1564 C C . ARG A 1 202 ? 1.583 -1.117 -19.616 1.00 90.44 202 ARG A C 1
ATOM 1566 O O . ARG A 1 202 ? 2.497 -1.640 -20.242 1.00 90.44 202 ARG A O 1
ATOM 1573 N N . GLU A 1 203 ? 0.871 -0.092 -20.077 1.00 92.69 203 GLU A N 1
ATOM 1574 C CA . GLU A 1 203 ? 1.111 0.559 -21.368 1.00 92.69 203 GLU A CA 1
ATOM 1575 C C . GLU A 1 203 ? 2.513 1.173 -21.425 1.00 92.69 203 GLU A C 1
ATOM 1577 O O . GLU A 1 203 ? 3.272 0.868 -22.342 1.00 92.69 203 GLU A O 1
ATOM 1582 N N . GLN A 1 204 ? 2.907 1.937 -20.399 1.00 88.62 204 GLN A N 1
ATOM 1583 C CA . GLN A 1 204 ? 4.259 2.503 -20.303 1.00 88.62 204 GLN A CA 1
ATOM 1584 C C . GLN A 1 204 ? 5.345 1.419 -20.269 1.00 88.62 204 GLN A C 1
ATOM 1586 O O . GLN A 1 204 ? 6.381 1.549 -20.923 1.00 88.62 204 GLN A O 1
ATOM 1591 N N . ALA A 1 205 ? 5.120 0.329 -19.531 1.00 87.56 205 ALA A N 1
ATOM 1592 C CA . ALA A 1 205 ? 6.052 -0.792 -19.494 1.00 87.56 205 ALA A CA 1
ATOM 1593 C C . ALA A 1 205 ? 6.161 -1.484 -20.864 1.00 87.56 205 ALA A C 1
ATOM 1595 O O . ALA A 1 205 ? 7.268 -1.793 -21.303 1.00 87.56 205 ALA A O 1
ATOM 1596 N N . ALA A 1 206 ? 5.039 -1.693 -21.557 1.00 90.06 206 ALA A N 1
ATOM 1597 C CA . ALA A 1 206 ? 5.014 -2.291 -22.889 1.00 90.06 206 ALA A CA 1
ATOM 1598 C C . ALA A 1 206 ? 5.741 -1.416 -23.922 1.00 90.06 206 ALA A C 1
ATOM 1600 O O . ALA A 1 206 ? 6.546 -1.931 -24.701 1.00 90.06 206 ALA A O 1
ATOM 1601 N N . GLU A 1 207 ? 5.524 -0.099 -23.887 1.00 92.12 207 GLU A N 1
ATOM 1602 C CA . GLU A 1 207 ? 6.237 0.860 -24.735 1.00 92.12 207 GLU A CA 1
ATOM 1603 C C . GLU A 1 207 ? 7.750 0.814 -24.474 1.00 92.12 207 GLU A C 1
ATOM 1605 O O . GLU A 1 207 ? 8.543 0.683 -25.412 1.00 92.12 207 GLU A O 1
ATOM 1610 N N . ALA A 1 208 ? 8.162 0.843 -23.201 1.00 87.62 208 ALA A N 1
ATOM 1611 C CA . ALA A 1 208 ? 9.570 0.771 -22.818 1.00 87.62 208 ALA A CA 1
ATOM 1612 C C . ALA A 1 208 ? 10.232 -0.533 -23.295 1.00 87.62 208 ALA A C 1
ATOM 1614 O O . ALA A 1 208 ? 11.324 -0.495 -23.867 1.00 87.62 208 ALA A O 1
ATOM 1615 N N . VAL A 1 209 ? 9.564 -1.679 -23.114 1.00 88.12 209 VAL A N 1
ATOM 1616 C CA . VAL A 1 209 ? 10.042 -2.984 -23.602 1.00 88.12 209 VAL A CA 1
ATOM 1617 C C . VAL A 1 209 ? 10.175 -2.982 -25.125 1.00 88.12 209 VAL A C 1
ATOM 1619 O O . VAL A 1 209 ? 11.210 -3.410 -25.638 1.00 88.12 209 VAL A O 1
ATOM 1622 N N . SER A 1 210 ? 9.174 -2.470 -25.849 1.00 90.38 210 SER A N 1
ATOM 1623 C CA . SER A 1 210 ? 9.202 -2.400 -27.316 1.00 90.38 210 SER A CA 1
ATOM 1624 C C . SER A 1 210 ? 10.387 -1.574 -27.813 1.00 90.38 210 SER A C 1
ATOM 1626 O O . SER A 1 210 ? 11.179 -2.040 -28.637 1.00 90.38 210 SER A O 1
ATOM 1628 N N . ARG A 1 211 ? 10.572 -0.379 -27.243 1.00 90.31 211 ARG A N 1
ATOM 1629 C CA . ARG A 1 211 ? 11.669 0.526 -27.603 1.00 90.31 211 ARG A CA 1
ATOM 1630 C C . ARG A 1 211 ? 13.039 -0.075 -27.296 1.00 90.31 211 ARG A C 1
ATOM 1632 O O . ARG A 1 211 ? 13.964 0.043 -28.099 1.00 90.31 211 ARG A O 1
ATOM 1639 N N . LEU A 1 212 ? 13.191 -0.729 -26.146 1.00 87.25 212 LEU A N 1
ATOM 1640 C CA . LEU A 1 212 ? 14.439 -1.406 -25.795 1.00 87.25 212 LEU A CA 1
ATOM 1641 C C . LEU A 1 212 ? 14.741 -2.558 -26.759 1.00 87.25 212 LEU A C 1
ATOM 1643 O O . LEU A 1 212 ? 15.884 -2.703 -27.193 1.00 87.25 212 LEU A O 1
ATOM 1647 N N . ALA A 1 213 ? 13.729 -3.334 -27.150 1.00 88.31 213 ALA A N 1
ATOM 1648 C CA . ALA A 1 213 ? 13.897 -4.422 -28.107 1.00 88.31 213 ALA A CA 1
ATOM 1649 C C . ALA A 1 213 ? 14.363 -3.910 -29.483 1.00 88.31 213 ALA A C 1
ATOM 1651 O O . ALA A 1 213 ? 15.253 -4.507 -30.093 1.00 88.31 213 ALA A O 1
ATOM 1652 N N . GLU A 1 214 ? 13.819 -2.785 -29.953 1.00 90.69 214 GLU A N 1
ATOM 1653 C CA . GLU A 1 214 ? 14.274 -2.116 -31.180 1.00 90.69 214 GLU A CA 1
ATOM 1654 C C . GLU A 1 214 ? 15.731 -1.652 -31.086 1.00 90.69 214 GLU A C 1
ATOM 1656 O O . GLU A 1 214 ? 16.527 -1.949 -31.979 1.00 90.69 214 GLU A O 1
ATOM 1661 N N . LEU A 1 215 ? 16.106 -0.988 -29.988 1.00 87.94 215 LEU A N 1
ATOM 1662 C CA . LEU A 1 215 ? 17.480 -0.526 -29.764 1.00 87.94 215 LEU A CA 1
ATOM 1663 C C . LEU A 1 215 ? 18.477 -1.689 -29.694 1.00 87.94 215 LEU A C 1
ATOM 1665 O O . LEU A 1 215 ? 19.583 -1.584 -30.225 1.00 87.94 215 LEU A O 1
ATOM 1669 N N . SER A 1 216 ? 18.090 -2.797 -29.061 1.00 86.62 216 SER A N 1
ATOM 1670 C CA . SER A 1 216 ? 18.931 -3.992 -28.955 1.00 86.62 216 SER A CA 1
ATOM 1671 C C . SER A 1 216 ? 19.217 -4.602 -30.326 1.00 86.62 216 SER A C 1
ATOM 1673 O O . SER A 1 216 ? 20.378 -4.874 -30.640 1.00 86.62 216 SER A O 1
ATOM 1675 N N . ARG A 1 217 ? 18.179 -4.740 -31.168 1.00 88.94 217 ARG A N 1
ATOM 1676 C CA . ARG A 1 217 ? 18.321 -5.219 -32.552 1.00 88.94 217 ARG A CA 1
ATOM 1677 C C . ARG A 1 217 ? 19.195 -4.283 -33.381 1.00 88.94 217 ARG A C 1
ATOM 1679 O O . ARG A 1 217 ? 20.100 -4.748 -34.063 1.00 88.94 217 ARG A O 1
ATOM 1686 N N . ALA A 1 218 ? 18.976 -2.971 -33.275 1.00 89.19 218 ALA A N 1
ATOM 1687 C CA . ALA A 1 218 ? 19.747 -1.975 -34.020 1.00 89.19 218 ALA A CA 1
ATOM 1688 C C . ALA A 1 218 ? 21.245 -1.977 -33.666 1.00 89.19 218 ALA A C 1
ATOM 1690 O O . ALA A 1 218 ? 22.073 -1.640 -34.509 1.00 89.19 218 ALA A O 1
ATOM 1691 N N . ARG A 1 219 ? 21.605 -2.362 -32.434 1.00 87.44 219 ARG A N 1
ATOM 1692 C CA . ARG A 1 219 ? 23.004 -2.465 -31.986 1.00 87.44 219 ARG A CA 1
ATOM 1693 C C . ARG A 1 219 ? 23.639 -3.838 -32.243 1.00 87.44 219 ARG A C 1
ATOM 1695 O O . ARG A 1 219 ? 24.833 -3.981 -32.009 1.00 87.44 219 ARG A O 1
ATOM 1702 N N . GLY A 1 220 ? 22.871 -4.844 -32.671 1.00 84.25 220 GLY A N 1
ATOM 1703 C CA . GLY A 1 220 ? 23.364 -6.211 -32.886 1.00 84.25 220 GLY A CA 1
ATOM 1704 C C . GLY A 1 220 ? 23.854 -6.924 -31.616 1.00 84.25 220 GLY A C 1
ATOM 1705 O O . GLY A 1 220 ? 24.601 -7.890 -31.717 1.00 84.25 220 GLY A O 1
ATOM 1706 N N . VAL A 1 221 ? 23.483 -6.436 -30.423 1.00 74.69 221 VAL A N 1
ATOM 1707 C CA . VAL A 1 221 ? 24.005 -6.938 -29.131 1.00 74.69 221 VAL A CA 1
ATOM 1708 C C . VAL A 1 221 ? 23.188 -8.125 -28.613 1.00 74.69 221 VAL A C 1
ATOM 1710 O O . VAL A 1 221 ? 23.726 -9.030 -27.983 1.00 74.69 221 VAL A O 1
ATOM 1713 N N . ALA A 1 222 ? 21.887 -8.126 -28.889 1.00 66.25 222 ALA A N 1
ATOM 1714 C CA . ALA A 1 222 ? 20.971 -9.232 -28.639 1.00 66.25 222 ALA A CA 1
ATOM 1715 C C . ALA A 1 222 ? 19.752 -9.036 -29.546 1.00 66.25 222 ALA A C 1
ATOM 1717 O O . ALA A 1 222 ? 19.354 -7.887 -29.763 1.00 66.25 222 ALA A O 1
ATOM 1718 N N . ASP A 1 223 ? 19.139 -10.113 -30.041 1.00 78.94 223 ASP A N 1
ATOM 1719 C CA . ASP A 1 223 ? 18.019 -10.125 -31.008 1.00 78.94 223 ASP A CA 1
ATOM 1720 C C . ASP A 1 223 ? 16.695 -9.497 -30.492 1.00 78.94 223 ASP A C 1
ATOM 1722 O O . ASP A 1 223 ? 15.594 -9.864 -30.895 1.00 78.94 223 ASP A O 1
ATOM 1726 N N . GLY A 1 224 ? 16.764 -8.523 -29.584 1.00 74.19 224 GLY A N 1
ATOM 1727 C CA . GLY A 1 224 ? 15.626 -7.892 -28.920 1.00 74.19 224 GLY A CA 1
ATOM 1728 C C . GLY A 1 224 ? 15.268 -8.532 -27.581 1.00 74.19 224 GLY A C 1
ATOM 1729 O O . GLY A 1 224 ? 14.264 -8.148 -26.988 1.00 74.19 224 GLY A O 1
ATOM 1730 N N . HIS A 1 225 ? 16.057 -9.501 -27.111 1.00 75.00 225 HIS A N 1
ATOM 1731 C CA . HIS A 1 225 ? 15.790 -10.242 -25.881 1.00 75.00 225 HIS A CA 1
ATOM 1732 C C . HIS A 1 225 ? 16.533 -9.663 -24.675 1.00 75.00 225 HIS A C 1
ATOM 1734 O O . HIS A 1 225 ? 17.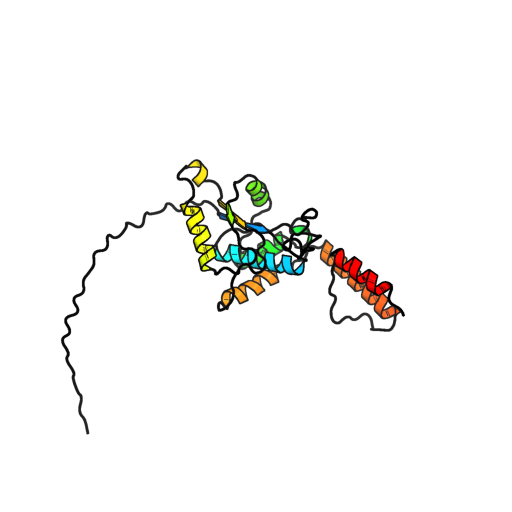701 -9.289 -24.758 1.00 75.00 225 HIS A O 1
ATOM 1740 N N . PHE A 1 226 ? 15.855 -9.667 -23.529 1.00 73.94 226 PHE A N 1
ATOM 1741 C CA . PHE A 1 226 ? 16.403 -9.291 -22.230 1.00 73.94 226 PHE A CA 1
ATOM 1742 C C . PHE A 1 226 ? 16.072 -10.387 -21.219 1.00 73.94 226 PHE A C 1
ATOM 1744 O O . PHE A 1 226 ? 14.973 -10.935 -21.246 1.00 73.94 226 PHE A O 1
ATOM 1751 N N . ASN A 1 227 ? 16.996 -10.676 -20.301 1.00 74.81 227 ASN A N 1
ATOM 1752 C CA . ASN A 1 227 ? 16.742 -11.636 -19.219 1.00 74.81 227 ASN A CA 1
ATOM 1753 C C . ASN A 1 227 ? 15.786 -11.062 -18.162 1.00 74.81 227 ASN A C 1
ATOM 1755 O O . ASN A 1 227 ? 14.983 -11.788 -17.586 1.00 74.81 227 ASN A O 1
ATOM 1759 N N . ALA A 1 228 ? 15.884 -9.756 -17.904 1.00 75.56 228 ALA A N 1
ATOM 1760 C CA . ALA A 1 228 ? 15.010 -9.021 -17.002 1.00 75.56 228 ALA A CA 1
ATOM 1761 C C . ALA A 1 228 ? 15.031 -7.530 -17.358 1.00 75.56 228 ALA A C 1
ATOM 1763 O O . ALA A 1 228 ? 16.078 -6.994 -17.726 1.00 75.56 228 ALA A O 1
ATOM 1764 N N . LEU A 1 229 ? 13.890 -6.860 -17.193 1.00 73.06 229 LEU A N 1
ATOM 1765 C CA . LEU A 1 229 ? 13.793 -5.406 -17.239 1.00 73.06 229 LEU A CA 1
ATOM 1766 C C . LEU A 1 229 ? 13.336 -4.901 -15.872 1.00 73.06 229 LEU A C 1
ATOM 1768 O O . LEU A 1 229 ? 12.232 -5.206 -15.427 1.00 73.06 229 LEU A O 1
ATOM 1772 N N . HIS A 1 230 ? 14.190 -4.122 -15.213 1.00 78.94 230 HIS A N 1
ATOM 1773 C CA . HIS A 1 230 ? 13.850 -3.435 -13.974 1.00 78.94 230 HIS A CA 1
ATOM 1774 C C . HIS A 1 230 ? 13.618 -1.958 -14.285 1.00 78.94 230 HIS A C 1
ATOM 1776 O O . HIS A 1 230 ? 14.567 -1.206 -14.500 1.00 78.94 230 HIS A O 1
ATOM 1782 N N . VAL A 1 231 ? 12.349 -1.555 -14.338 1.00 72.56 231 VAL A N 1
ATOM 1783 C CA . VAL A 1 231 ? 11.972 -0.159 -14.578 1.00 72.56 231 VAL A CA 1
ATOM 1784 C C . VAL A 1 231 ? 11.946 0.587 -13.252 1.00 72.56 231 VAL A C 1
ATOM 1786 O O . VAL A 1 231 ? 11.291 0.161 -12.303 1.00 72.56 231 VAL A O 1
ATOM 1789 N N . ARG A 1 232 ? 12.658 1.711 -13.210 1.00 76.75 232 ARG A N 1
ATOM 1790 C CA . ARG A 1 232 ? 12.689 2.645 -12.086 1.00 76.75 232 ARG A CA 1
ATOM 1791 C C . ARG A 1 232 ? 12.292 4.021 -12.585 1.00 76.75 232 ARG A C 1
ATOM 1793 O O . ARG A 1 232 ? 12.728 4.426 -13.660 1.00 76.75 232 ARG A O 1
ATOM 1800 N N . VAL A 1 233 ? 11.452 4.710 -11.824 1.00 72.56 233 VAL A N 1
ATOM 1801 C CA . VAL A 1 233 ? 10.897 6.025 -12.201 1.00 72.56 233 VAL A CA 1
ATOM 1802 C C . VAL A 1 233 ? 11.280 7.119 -11.211 1.00 72.56 233 VAL A C 1
ATOM 1804 O O . VAL A 1 233 ? 10.931 8.280 -11.403 1.00 72.56 233 VAL A O 1
ATOM 1807 N N . GLU A 1 234 ? 12.002 6.765 -10.150 1.00 77.00 234 GLU A N 1
ATOM 1808 C CA . GLU A 1 234 ? 12.436 7.711 -9.132 1.00 77.00 234 GLU A CA 1
ATOM 1809 C C . GLU A 1 234 ? 13.519 8.659 -9.687 1.00 77.00 234 GLU A C 1
ATOM 1811 O O . GLU A 1 234 ? 14.412 8.259 -10.441 1.00 77.00 234 GLU A O 1
ATOM 1816 N N . SER A 1 235 ? 13.436 9.949 -9.345 1.00 79.12 235 SER A N 1
ATOM 1817 C CA . SER A 1 235 ? 14.289 10.991 -9.938 1.00 79.12 235 SER A CA 1
ATOM 1818 C C . SER A 1 235 ? 15.776 10.824 -9.619 1.00 79.12 235 SER A C 1
ATOM 1820 O O . SER A 1 235 ? 16.624 11.184 -10.435 1.00 79.12 235 SER A O 1
ATOM 1822 N N . ASP A 1 236 ? 16.100 10.261 -8.454 1.00 78.31 236 ASP A N 1
ATOM 1823 C CA . ASP A 1 236 ? 17.468 9.926 -8.049 1.00 78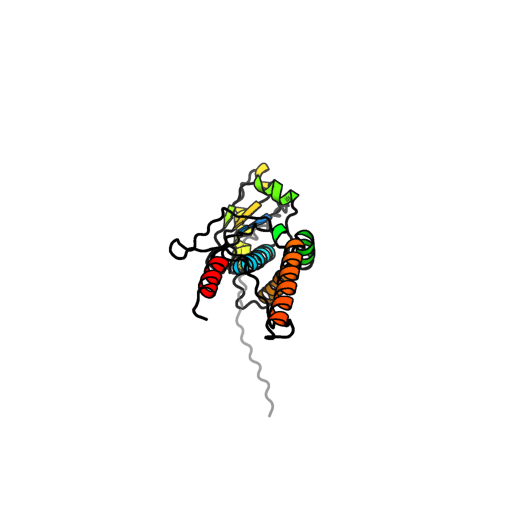.31 236 ASP A CA 1
ATOM 1824 C C . ASP A 1 236 ? 18.090 8.869 -8.971 1.00 78.31 236 ASP A C 1
ATOM 1826 O O . ASP A 1 236 ? 19.280 8.940 -9.275 1.00 78.31 236 ASP A O 1
ATOM 1830 N N . TRP A 1 237 ? 17.285 7.939 -9.494 1.00 80.38 237 TRP A N 1
ATOM 1831 C CA . TRP A 1 237 ? 17.737 6.962 -10.485 1.00 80.38 237 TRP A CA 1
ATOM 1832 C C . TRP A 1 237 ? 17.982 7.580 -11.844 1.00 80.38 237 TRP A C 1
ATOM 1834 O O . TRP A 1 237 ? 18.982 7.256 -12.478 1.00 80.38 237 TRP A O 1
ATOM 1844 N N . VAL A 1 238 ? 17.130 8.509 -12.271 1.00 80.81 238 VAL A N 1
ATOM 1845 C CA . VAL A 1 238 ? 17.369 9.266 -13.507 1.00 80.81 238 VAL A CA 1
ATOM 1846 C C . VAL A 1 238 ? 18.673 10.060 -13.401 1.00 80.81 238 VAL A C 1
ATOM 1848 O O . VAL A 1 238 ? 19.486 10.042 -14.326 1.00 80.81 238 VAL A O 1
ATOM 1851 N N . GLU A 1 239 ? 18.916 10.721 -12.266 1.00 83.12 239 GLU A N 1
ATOM 1852 C CA . GLU A 1 239 ? 20.182 11.417 -12.018 1.00 83.12 239 GLU A CA 1
ATOM 1853 C C . GLU A 1 239 ? 21.369 10.446 -11.972 1.00 83.12 239 GLU A C 1
ATOM 1855 O O . GLU A 1 239 ? 22.420 10.734 -12.547 1.00 83.12 239 GLU A O 1
ATOM 1860 N N . HIS A 1 240 ? 21.206 9.285 -11.332 1.00 81.19 240 HIS A N 1
ATOM 1861 C CA . HIS A 1 240 ? 22.226 8.244 -11.309 1.00 81.19 240 HIS A CA 1
ATOM 1862 C C . HIS A 1 240 ? 22.575 7.787 -12.728 1.00 81.19 240 HIS A C 1
ATOM 1864 O O . HIS A 1 240 ? 23.750 7.807 -13.076 1.00 81.19 240 HIS A O 1
ATOM 1870 N N . CYS A 1 241 ? 21.587 7.470 -13.571 1.00 81.44 241 CYS A N 1
ATOM 1871 C CA . CYS A 1 241 ? 21.787 7.047 -14.960 1.00 81.44 241 CYS A CA 1
ATOM 1872 C C . CYS A 1 241 ? 22.560 8.081 -15.792 1.00 81.44 241 CYS A C 1
ATOM 1874 O O . CYS A 1 241 ? 23.482 7.704 -16.511 1.00 81.44 241 CYS A O 1
ATOM 1876 N N . ARG A 1 242 ? 22.277 9.382 -15.634 1.00 84.00 242 ARG A N 1
ATOM 1877 C CA . ARG A 1 242 ? 23.024 10.450 -16.332 1.00 84.00 242 ARG A CA 1
ATOM 1878 C C . ARG A 1 242 ? 24.525 10.431 -16.032 1.00 84.00 242 ARG A C 1
ATOM 1880 O O . ARG A 1 242 ? 25.321 10.806 -16.887 1.00 84.00 242 ARG A O 1
ATOM 1887 N N . LYS A 1 243 ? 24.933 9.975 -14.840 1.00 83.31 243 LYS A N 1
ATOM 1888 C CA . LYS A 1 243 ? 26.360 9.843 -14.482 1.00 83.31 243 LYS A CA 1
ATOM 1889 C C . LYS A 1 243 ? 27.063 8.764 -15.312 1.00 83.31 243 LYS A C 1
ATOM 1891 O O . LYS A 1 243 ? 28.264 8.872 -15.526 1.00 83.31 243 LYS A O 1
ATOM 1896 N N . TRP A 1 244 ? 26.329 7.766 -15.804 1.00 77.69 244 TRP A N 1
ATOM 1897 C CA . TRP A 1 244 ? 26.860 6.710 -16.672 1.00 77.69 244 TRP A CA 1
ATOM 1898 C C . TRP A 1 244 ? 26.894 7.119 -18.147 1.00 77.69 244 TRP A C 1
ATOM 1900 O O . TRP A 1 244 ? 27.764 6.662 -18.878 1.00 77.69 244 TRP A O 1
ATOM 1910 N N . GLU A 1 245 ? 25.999 8.010 -18.580 1.00 76.25 245 GLU A N 1
ATOM 1911 C CA . GLU A 1 245 ? 25.975 8.526 -19.960 1.00 76.25 245 GLU A CA 1
ATOM 1912 C C . GLU A 1 245 ? 27.178 9.428 -20.287 1.00 76.25 245 GLU A C 1
ATOM 1914 O O . GLU A 1 245 ? 27.535 9.575 -21.452 1.00 76.25 245 GLU A O 1
ATOM 1919 N N . GLY A 1 246 ? 27.817 10.015 -19.268 1.00 68.19 246 GLY A N 1
ATOM 1920 C CA . GLY A 1 246 ? 29.019 10.846 -19.408 1.00 68.19 246 GLY A CA 1
ATOM 1921 C C . GLY A 1 246 ? 30.354 10.123 -19.175 1.00 68.19 246 GLY A C 1
ATOM 1922 O O . GLY A 1 246 ? 31.384 10.794 -19.108 1.00 68.19 246 GLY A O 1
ATOM 1923 N N . GLY A 1 247 ? 30.357 8.796 -18.992 1.00 52.53 247 GLY A N 1
ATOM 1924 C CA . GLY A 1 247 ? 31.587 8.012 -18.814 1.00 52.53 247 GLY A CA 1
ATOM 1925 C C . GLY A 1 247 ? 32.418 7.917 -20.105 1.00 52.53 247 GLY A C 1
ATOM 1926 O O . GLY A 1 247 ? 31.848 8.031 -21.192 1.00 52.53 247 GLY A O 1
ATOM 1927 N N . PRO A 1 248 ? 33.755 7.738 -20.020 1.00 48.28 248 PRO A N 1
ATOM 1928 C CA . PRO A 1 248 ? 34.583 7.571 -21.211 1.00 48.28 248 PRO A CA 1
ATOM 1929 C C . PRO A 1 248 ? 34.132 6.333 -22.012 1.00 48.28 248 PRO A C 1
ATOM 1931 O O . PRO A 1 248 ? 33.713 5.352 -21.390 1.00 48.28 248 PRO A O 1
ATOM 1934 N N . PRO A 1 249 ? 34.186 6.403 -23.357 1.00 51.28 249 PRO A N 1
ATOM 1935 C CA . PRO A 1 249 ? 33.738 5.336 -24.251 1.00 51.28 249 PRO A CA 1
ATOM 1936 C C . PRO A 1 249 ? 34.497 4.021 -24.056 1.00 51.28 249 PRO A C 1
ATOM 1938 O O . PRO A 1 249 ? 35.699 4.070 -23.698 1.00 51.28 249 PRO A O 1
#